Protein AF-F6QG58-F1 (afdb_monomer)

InterPro domains:
  IPR002877 Ribosomal RNA methyltransferase, FtsJ domain [PF01728] (73-201)
  IPR029063 S-adenosyl-L-methionine-dependent methyltransferase superfamily [G3DSA:3.40.50.150] (70-202)
  IPR029063 S-adenosyl-L-methionine-dependent methyltransferase superfamily [SSF53335] (72-197)
  IPR050082 Ribosomal RNA large subunit methyltransferase RlmE [PTHR10920] (56-201)

Radius of gyration: 22.67 Å; Cα contacts (8 Å, |Δi|>4): 245; chains: 1; bounding box: 68×46×58 Å

pLDDT: mean 77.96, std 22.83, range [29.89, 98.31]

Organism: Ciona intestinalis (NCBI:txid7719)

Structure (mmCIF, N/CA/C/O backbone):
data_AF-F6QG58-F1
#
_entry.id   AF-F6QG58-F1
#
loop_
_atom_site.group_PDB
_atom_site.id
_atom_site.type_symbol
_atom_site.label_atom_id
_atom_site.label_alt_id
_atom_site.label_comp_id
_atom_site.label_asym_id
_atom_site.label_entity_id
_atom_site.label_seq_id
_atom_site.pdbx_PDB_ins_code
_atom_site.Cartn_x
_atom_site.Cartn_y
_atom_site.Cartn_z
_atom_site.occupancy
_atom_site.B_iso_or_equiv
_atom_site.auth_seq_id
_atom_site.auth_comp_id
_atom_site.auth_asym_id
_atom_site.auth_atom_id
_atom_site.pdbx_PDB_model_num
ATOM 1 N N . MET A 1 1 ? -23.607 -33.779 -6.235 1.00 37.47 1 MET A N 1
ATOM 2 C CA . MET A 1 1 ? -22.679 -33.132 -7.189 1.00 37.47 1 MET A CA 1
ATOM 3 C C . MET A 1 1 ? -23.468 -32.124 -8.011 1.00 37.47 1 MET A C 1
ATOM 5 O O . MET A 1 1 ? -24.012 -32.470 -9.050 1.00 37.47 1 MET A O 1
ATOM 9 N N . THR A 1 2 ? -23.645 -30.914 -7.487 1.00 31.38 2 THR A N 1
ATOM 10 C CA . THR A 1 2 ? -24.472 -29.872 -8.110 1.00 31.38 2 THR A CA 1
ATOM 11 C C . THR A 1 2 ? -23.613 -28.990 -9.006 1.00 31.38 2 THR A C 1
ATOM 13 O O . THR A 1 2 ? -22.737 -28.262 -8.550 1.00 31.38 2 THR A O 1
ATOM 16 N N . THR A 1 3 ? -23.866 -29.120 -10.302 1.00 38.75 3 THR A N 1
ATOM 17 C CA . THR A 1 3 ? -23.331 -28.336 -11.416 1.00 38.75 3 THR A CA 1
ATOM 18 C C . THR A 1 3 ? -23.667 -26.848 -11.295 1.00 38.75 3 THR A C 1
ATOM 20 O O . THR A 1 3 ? -24.816 -26.497 -11.028 1.00 38.75 3 THR A O 1
ATOM 23 N N . LEU A 1 4 ? -22.676 -25.990 -11.555 1.00 34.62 4 LEU A N 1
ATOM 24 C CA . LEU A 1 4 ? -22.812 -24.532 -11.627 1.00 34.62 4 LEU A CA 1
ATOM 25 C C . LEU A 1 4 ? -23.811 -24.083 -12.724 1.00 34.62 4 LEU A C 1
ATOM 27 O O . LEU A 1 4 ? -23.931 -24.752 -13.757 1.00 34.62 4 LEU A O 1
ATOM 31 N N . PRO A 1 5 ? -24.513 -22.944 -12.546 1.00 34.72 5 PRO A N 1
ATOM 32 C CA . PRO A 1 5 ? -25.513 -22.459 -13.497 1.00 34.72 5 PRO A CA 1
ATOM 33 C C . PRO A 1 5 ? -24.910 -22.067 -14.858 1.00 34.72 5 PRO A C 1
ATOM 35 O O . PRO A 1 5 ? -23.939 -21.313 -14.942 1.00 34.72 5 PRO A O 1
ATOM 38 N N . LYS A 1 6 ? -25.553 -22.514 -15.948 1.00 37.91 6 LYS A N 1
ATOM 39 C CA . LYS A 1 6 ? -25.154 -22.307 -17.361 1.00 37.91 6 LYS A CA 1
ATOM 40 C C . LYS A 1 6 ? -25.049 -20.834 -17.810 1.00 37.91 6 LYS A C 1
ATOM 42 O O . LYS A 1 6 ? -24.560 -20.569 -18.906 1.00 37.91 6 LYS A O 1
ATOM 47 N N . SER A 1 7 ? -25.491 -19.877 -16.997 1.00 36.88 7 SER A N 1
ATOM 48 C CA . SER A 1 7 ? -25.423 -18.436 -17.275 1.00 36.88 7 SER A CA 1
ATOM 49 C C . SER A 1 7 ? -24.018 -17.848 -17.078 1.00 36.88 7 SER A C 1
ATOM 51 O O . SER A 1 7 ? -23.623 -16.973 -17.846 1.00 36.88 7 SER A O 1
ATOM 53 N N . ILE A 1 8 ? -23.224 -18.371 -16.136 1.00 42.75 8 ILE A N 1
ATOM 54 C CA . ILE A 1 8 ? -21.877 -17.851 -15.825 1.00 42.75 8 ILE A CA 1
ATOM 55 C C . ILE A 1 8 ? -20.839 -18.303 -16.869 1.00 42.75 8 ILE A C 1
ATOM 57 O O . ILE A 1 8 ? -19.995 -17.514 -17.293 1.00 42.75 8 ILE A O 1
ATOM 61 N N . CYS A 1 9 ? -20.968 -19.521 -17.413 1.00 32.12 9 CYS A N 1
ATOM 62 C CA . CYS A 1 9 ? -20.102 -19.999 -18.502 1.00 32.12 9 CYS A CA 1
ATOM 63 C C . CYS A 1 9 ? -20.282 -19.226 -19.822 1.00 32.12 9 CYS A C 1
ATOM 65 O O . CYS A 1 9 ? -19.416 -19.291 -20.695 1.00 32.12 9 CYS A O 1
ATOM 67 N N . ARG A 1 10 ? -21.386 -18.484 -19.993 1.00 30.03 10 ARG A N 1
ATOM 68 C CA . ARG A 1 10 ? -21.642 -17.719 -21.222 1.00 30.03 10 ARG A CA 1
ATOM 69 C C . ARG A 1 10 ? -20.965 -16.345 -21.215 1.00 30.03 10 ARG A C 1
ATOM 71 O O . ARG A 1 10 ? -20.614 -15.868 -22.286 1.00 30.03 10 ARG A O 1
ATOM 78 N N . LEU A 1 11 ? -20.708 -15.747 -20.047 1.00 38.03 11 LEU A N 1
ATOM 79 C CA . LEU A 1 11 ? -20.025 -14.449 -19.952 1.00 38.03 11 LEU A CA 1
ATOM 80 C C . LEU A 1 11 ? -18.504 -14.581 -20.146 1.00 38.03 11 LEU A C 1
ATOM 82 O O . LEU A 1 11 ? -17.919 -13.824 -20.920 1.00 38.03 11 LEU A O 1
ATOM 86 N N . TYR A 1 12 ? -17.888 -15.612 -19.551 1.00 31.03 12 TYR A N 1
ATOM 87 C CA . TYR A 1 12 ? -16.454 -15.899 -19.722 1.00 31.03 12 TYR A CA 1
ATOM 88 C C . TYR A 1 12 ? -16.079 -16.194 -21.183 1.00 31.03 12 TYR A C 1
ATOM 90 O O . TYR A 1 12 ? -15.033 -15.746 -21.651 1.00 31.03 12 TYR A O 1
ATOM 98 N N . ASN A 1 13 ? -16.958 -16.866 -21.938 1.00 29.89 13 ASN A N 1
ATOM 99 C CA . ASN A 1 13 ? -16.741 -17.135 -23.363 1.00 29.89 13 ASN A CA 1
ATOM 100 C C . ASN A 1 13 ? -16.978 -15.915 -24.271 1.00 29.89 13 ASN A C 1
ATOM 102 O O . ASN A 1 13 ? -16.344 -15.816 -25.315 1.00 29.89 13 ASN A O 1
ATOM 106 N N . VAL A 1 14 ? -17.839 -14.959 -23.902 1.00 33.81 14 VAL A N 1
ATOM 107 C CA . VAL A 1 14 ? -18.085 -13.762 -24.735 1.00 33.81 14 VAL A CA 1
ATOM 108 C C . VAL A 1 14 ? -16.936 -12.752 -24.628 1.00 33.81 14 VAL A C 1
ATOM 110 O O . VAL A 1 14 ? -16.586 -12.122 -25.629 1.00 33.81 14 VAL A O 1
ATOM 113 N N . VAL A 1 15 ? -16.298 -12.639 -23.458 1.00 32.59 15 VAL A N 1
ATOM 114 C CA . VAL A 1 15 ? -15.106 -11.791 -23.278 1.00 32.59 15 VAL A CA 1
ATOM 115 C C . VAL A 1 15 ? -13.884 -12.413 -23.960 1.00 32.59 15 VAL A C 1
ATOM 117 O O . VAL A 1 15 ? -13.153 -11.710 -24.651 1.00 32.59 15 VAL A O 1
ATOM 120 N N . THR A 1 16 ? -13.707 -13.737 -23.886 1.00 32.81 16 THR A N 1
ATOM 121 C CA . THR A 1 16 ? -12.572 -14.424 -24.535 1.00 32.81 16 THR A CA 1
ATOM 122 C C . THR A 1 16 ? -12.732 -14.602 -26.052 1.00 32.81 16 THR A C 1
ATOM 124 O O . THR A 1 16 ? -11.749 -14.455 -26.778 1.00 32.81 16 THR A O 1
ATOM 127 N N . GLN A 1 17 ? -13.942 -14.816 -26.590 1.00 29.92 17 GLN A N 1
ATOM 128 C CA . GLN A 1 17 ? -14.136 -14.939 -28.048 1.00 29.92 17 GLN A CA 1
ATOM 129 C C . GLN A 1 17 ? -14.059 -13.604 -28.803 1.00 29.92 17 GLN A C 1
ATOM 131 O O . GLN A 1 17 ? -13.669 -13.591 -29.972 1.00 29.92 17 GLN A O 1
ATOM 136 N N . ARG A 1 18 ? -14.327 -12.459 -28.156 1.00 31.52 18 ARG A N 1
ATOM 137 C CA . ARG A 1 18 ? -14.048 -11.139 -28.760 1.00 31.52 18 ARG A CA 1
ATOM 138 C C . ARG A 1 18 ? -12.551 -10.839 -28.889 1.00 31.52 18 ARG A C 1
ATOM 140 O O . ARG A 1 18 ? -12.185 -9.990 -29.697 1.00 31.52 18 ARG A O 1
ATOM 147 N N . ILE A 1 19 ? -11.698 -11.551 -28.150 1.00 39.22 19 ILE A N 1
ATOM 148 C CA . ILE A 1 19 ? -10.239 -11.374 -28.158 1.00 39.22 19 ILE A CA 1
ATOM 149 C C . ILE A 1 19 ? -9.571 -12.183 -29.290 1.00 39.22 19 ILE A C 1
ATOM 151 O O . ILE A 1 19 ? -8.501 -11.801 -29.755 1.00 39.22 19 ILE A O 1
ATOM 155 N N . GLN A 1 20 ? -10.211 -13.234 -29.823 1.00 32.25 20 GLN A N 1
ATOM 156 C CA . GLN A 1 20 ? -9.632 -14.042 -30.914 1.00 32.25 20 GLN A CA 1
ATOM 157 C C . GLN A 1 20 ? -9.926 -13.530 -32.337 1.00 32.25 20 GLN A C 1
ATOM 159 O O . GLN A 1 20 ? -9.244 -13.930 -33.276 1.00 32.25 20 GLN A O 1
ATOM 164 N N . HIS A 1 21 ? -10.865 -12.595 -32.523 1.00 31.06 21 HIS A N 1
ATOM 165 C CA . HIS A 1 21 ? -11.208 -12.031 -33.838 1.00 31.06 21 HIS A CA 1
ATOM 166 C C . HIS A 1 21 ? -10.848 -10.542 -33.961 1.00 31.06 21 HIS A C 1
ATOM 168 O O . HIS A 1 21 ? -11.695 -9.701 -34.247 1.00 31.06 21 HIS A O 1
ATOM 174 N N . ARG A 1 22 ? -9.570 -10.198 -33.775 1.00 31.77 22 ARG A N 1
ATOM 175 C CA . ARG A 1 22 ? -8.954 -9.011 -34.399 1.00 31.77 22 ARG A CA 1
ATOM 176 C C . ARG A 1 22 ? -7.435 -9.160 -34.394 1.00 31.77 22 ARG A C 1
ATOM 178 O O . ARG A 1 22 ? -6.713 -8.514 -33.644 1.00 31.77 22 ARG A O 1
ATOM 185 N N . SER A 1 23 ? -6.953 -10.017 -35.293 1.00 39.94 23 SER A N 1
ATOM 186 C CA . SER A 1 23 ? -5.624 -9.846 -35.875 1.00 39.94 23 SER A CA 1
ATOM 187 C C . SER A 1 23 ? -5.543 -8.441 -36.459 1.00 39.94 23 SER A C 1
ATOM 189 O O . SER A 1 23 ? -6.129 -8.165 -37.503 1.00 39.94 23 SER A O 1
ATOM 191 N N . VAL A 1 24 ? -4.829 -7.547 -35.783 1.00 35.78 24 VAL A N 1
ATOM 192 C CA . VAL A 1 24 ? -4.337 -6.318 -36.400 1.00 35.78 24 VAL A CA 1
ATOM 193 C C . VAL A 1 24 ? -2.823 -6.419 -36.390 1.00 35.78 24 VAL A C 1
ATOM 195 O O . VAL A 1 24 ? -2.168 -6.289 -35.359 1.00 35.78 24 VAL A O 1
ATOM 198 N N . HIS A 1 25 ? -2.287 -6.753 -37.562 1.00 44.22 25 HIS A N 1
ATOM 199 C CA . HIS A 1 25 ? -0.888 -6.549 -37.899 1.00 44.22 25 HIS A CA 1
ATOM 200 C C . HIS A 1 25 ? -0.494 -5.112 -37.571 1.00 44.22 25 HIS A C 1
ATOM 202 O O . HIS A 1 25 ? -1.089 -4.196 -38.123 1.00 44.22 25 HIS A O 1
ATOM 208 N N . LEU A 1 26 ? 0.529 -4.923 -36.739 1.00 34.12 26 LEU A N 1
ATOM 209 C CA . LEU A 1 26 ? 1.372 -3.727 -36.755 1.00 34.12 26 LEU A CA 1
ATOM 210 C C . LEU A 1 26 ? 2.667 -4.030 -35.994 1.00 34.12 26 LEU A C 1
ATOM 212 O O . LEU A 1 26 ? 2.822 -3.737 -34.811 1.00 34.12 26 LEU A O 1
ATOM 216 N N . GLY A 1 27 ? 3.609 -4.654 -36.703 1.00 33.22 27 GLY A N 1
ATOM 217 C CA . GLY A 1 27 ? 5.016 -4.592 -36.333 1.00 33.22 27 GLY A CA 1
ATOM 218 C C . GLY A 1 27 ? 5.521 -3.183 -36.622 1.00 33.22 27 GLY A C 1
ATOM 219 O O . GLY A 1 27 ? 5.868 -2.876 -37.758 1.00 33.22 27 GLY A O 1
ATOM 220 N N . GLN A 1 28 ? 5.528 -2.309 -35.619 1.00 36.59 28 GLN A N 1
ATOM 221 C CA . GLN A 1 28 ? 6.275 -1.058 -35.715 1.00 36.59 28 GLN A CA 1
ATOM 222 C C . GLN A 1 28 ? 7.747 -1.357 -35.426 1.00 36.59 28 GLN A C 1
ATOM 224 O O . GLN A 1 28 ? 8.115 -1.723 -34.310 1.00 36.59 28 GLN A O 1
ATOM 229 N N . ALA A 1 29 ? 8.590 -1.226 -36.450 1.00 36.09 29 ALA A N 1
ATOM 230 C CA . ALA A 1 29 ? 10.035 -1.221 -36.284 1.00 36.09 29 ALA A CA 1
ATOM 231 C C . ALA A 1 29 ? 10.438 0.046 -35.512 1.00 36.09 29 ALA A C 1
ATOM 233 O O . ALA A 1 29 ? 10.154 1.162 -35.941 1.00 36.09 29 ALA A O 1
ATOM 234 N N . VAL A 1 30 ? 11.078 -0.125 -34.355 1.00 46.06 30 VAL A N 1
ATOM 235 C CA . VAL A 1 30 ? 11.628 0.985 -33.568 1.00 46.06 30 VAL A CA 1
ATOM 236 C C . VAL A 1 30 ? 12.983 1.369 -34.162 1.00 46.06 30 VAL A C 1
ATOM 238 O O . VAL A 1 30 ? 13.904 0.552 -34.182 1.00 46.06 30 VAL A O 1
ATOM 241 N N . GLU A 1 31 ? 13.123 2.604 -34.645 1.00 42.31 31 GLU A N 1
ATOM 242 C CA . GLU A 1 31 ? 14.398 3.119 -35.152 1.00 42.31 31 GLU A CA 1
ATOM 243 C C . GLU A 1 31 ? 15.377 3.381 -33.993 1.00 42.31 31 GLU A C 1
ATOM 245 O O . GLU A 1 31 ? 15.090 4.112 -33.040 1.00 42.31 31 GLU A O 1
ATOM 250 N N . ILE A 1 32 ? 16.551 2.747 -34.047 1.00 49.78 32 ILE A N 1
ATOM 251 C CA . ILE A 1 32 ? 17.527 2.740 -32.953 1.00 49.78 32 ILE A CA 1
ATOM 252 C C . ILE A 1 32 ? 18.438 3.969 -33.056 1.00 49.78 32 ILE A C 1
ATOM 254 O O . ILE A 1 32 ? 19.308 4.040 -33.926 1.00 49.78 32 ILE A O 1
ATOM 258 N N . LYS A 1 33 ? 18.325 4.910 -32.108 1.00 49.00 33 LYS A N 1
ATOM 259 C CA . LYS A 1 33 ? 19.311 5.994 -31.960 1.00 49.00 33 LYS A CA 1
ATOM 260 C C . LYS A 1 33 ? 20.652 5.430 -31.481 1.00 49.00 33 LYS A C 1
ATOM 262 O O . LYS A 1 33 ? 20.764 4.911 -30.371 1.00 49.00 33 LYS A O 1
ATOM 267 N N . LYS A 1 34 ? 21.690 5.569 -32.306 1.00 54.97 34 LYS A N 1
ATOM 268 C CA . LYS A 1 34 ? 23.079 5.248 -31.949 1.00 54.97 34 LYS A CA 1
ATOM 269 C C . LYS A 1 34 ? 23.760 6.465 -31.325 1.00 54.97 34 LYS A C 1
ATOM 271 O O . LYS A 1 34 ? 23.579 7.587 -31.795 1.00 54.97 34 LYS A O 1
ATOM 276 N N . ARG A 1 35 ? 24.580 6.258 -30.290 1.00 48.69 35 ARG A N 1
ATOM 277 C CA . ARG A 1 35 ? 25.415 7.324 -29.713 1.00 48.69 35 ARG A CA 1
ATOM 278 C C . ARG A 1 35 ? 26.815 7.230 -30.321 1.00 48.69 35 ARG A C 1
ATOM 280 O O . ARG A 1 35 ? 27.458 6.187 -30.217 1.00 48.69 35 ARG A O 1
ATOM 287 N N . LYS A 1 36 ? 27.287 8.309 -30.952 1.00 52.19 36 LYS A N 1
ATOM 288 C CA . LYS A 1 36 ? 28.686 8.426 -31.385 1.00 52.19 36 LYS A CA 1
ATOM 289 C C . LYS A 1 36 ? 29.530 8.832 -30.188 1.00 52.19 36 LYS A C 1
ATOM 291 O O . LYS A 1 36 ? 29.338 9.911 -29.632 1.00 52.19 36 LYS A O 1
ATOM 296 N N . ILE A 1 37 ? 30.444 7.962 -29.787 1.00 55.47 37 ILE A N 1
ATOM 297 C CA . ILE A 1 37 ? 31.406 8.235 -28.722 1.00 55.47 37 ILE A CA 1
ATOM 298 C C . ILE A 1 37 ? 32.769 8.413 -29.386 1.00 55.47 37 ILE A C 1
ATOM 300 O O . ILE A 1 37 ? 33.168 7.624 -30.243 1.00 55.47 37 ILE A O 1
ATOM 304 N N . ARG A 1 38 ? 33.462 9.499 -29.038 1.00 51.44 38 ARG A N 1
ATOM 305 C CA . ARG A 1 38 ? 34.795 9.795 -29.566 1.00 51.44 38 ARG A CA 1
ATOM 306 C C . ARG A 1 38 ? 35.804 8.878 -28.878 1.00 51.44 38 ARG A C 1
ATOM 308 O O . ARG A 1 38 ? 35.882 8.877 -27.653 1.00 51.44 38 ARG A O 1
ATOM 315 N N . VAL A 1 39 ? 36.555 8.108 -29.658 1.00 48.19 39 VAL A N 1
ATOM 316 C CA . VAL A 1 39 ? 37.605 7.214 -29.158 1.00 48.19 39 VAL A CA 1
ATOM 317 C C . VAL A 1 39 ? 38.923 7.650 -29.794 1.00 48.19 39 VAL A C 1
ATOM 319 O O . VAL A 1 39 ? 39.139 7.494 -30.995 1.00 48.19 39 VAL A O 1
ATOM 322 N N . GLY A 1 40 ? 39.798 8.249 -28.985 1.00 58.09 40 GLY A N 1
ATOM 323 C CA . GLY A 1 40 ? 41.055 8.840 -29.449 1.00 58.09 40 GLY A CA 1
ATOM 324 C C . GLY A 1 40 ? 40.883 10.152 -30.230 1.00 58.09 40 GLY A C 1
ATOM 325 O O . GLY A 1 40 ? 39.796 10.727 -30.322 1.00 58.09 40 GLY A O 1
ATOM 326 N N . SER A 1 41 ? 41.984 10.657 -30.795 1.00 56.38 41 SER A N 1
ATOM 327 C CA . SER A 1 41 ? 42.042 12.024 -31.337 1.00 56.38 41 SER A CA 1
ATOM 328 C C . SER A 1 41 ? 41.203 12.245 -32.605 1.00 56.38 41 SER A C 1
ATOM 330 O O . SER A 1 41 ? 40.781 13.379 -32.854 1.00 56.38 41 SER A O 1
ATOM 332 N N . LYS A 1 42 ? 40.912 11.199 -33.397 1.00 51.75 42 LYS A N 1
ATOM 333 C CA . LYS A 1 42 ? 40.237 11.347 -34.706 1.00 51.75 42 LYS A CA 1
ATOM 334 C C . LYS A 1 42 ? 39.167 10.298 -35.062 1.00 51.75 42 LYS A C 1
ATOM 336 O O . LYS A 1 42 ? 38.537 10.459 -36.100 1.00 51.75 42 LYS A O 1
ATOM 341 N N . ASN A 1 43 ? 38.888 9.300 -34.216 1.00 45.00 43 ASN A N 1
ATOM 342 C CA . ASN A 1 43 ? 37.930 8.236 -34.547 1.00 45.00 43 ASN A CA 1
ATOM 343 C C . ASN A 1 43 ? 36.652 8.318 -33.694 1.00 45.00 43 ASN A C 1
ATOM 345 O O . ASN A 1 43 ? 36.691 8.595 -32.494 1.00 45.00 43 ASN A O 1
ATOM 349 N N . PHE A 1 44 ? 35.501 8.069 -34.322 1.00 57.59 44 PHE A N 1
ATOM 350 C CA . PHE A 1 44 ? 34.206 7.945 -33.651 1.00 57.59 44 PHE A CA 1
ATOM 351 C C . PHE A 1 44 ? 33.747 6.494 -33.722 1.00 57.59 44 PHE A C 1
ATOM 353 O O . PHE A 1 44 ? 33.709 5.913 -34.804 1.00 57.59 44 PHE A O 1
ATOM 360 N N . MET A 1 45 ? 33.378 5.925 -32.578 1.00 50.31 45 MET A N 1
ATOM 361 C CA . MET A 1 45 ? 32.765 4.604 -32.502 1.00 50.31 45 MET A CA 1
ATOM 362 C C . MET A 1 45 ? 31.266 4.769 -32.245 1.00 50.31 45 MET A C 1
ATOM 364 O O . MET A 1 45 ? 30.849 5.498 -31.340 1.00 50.31 45 MET A O 1
ATOM 368 N N . GLU A 1 46 ? 30.446 4.106 -33.056 1.00 57.75 46 GLU A N 1
ATOM 369 C CA . GLU A 1 46 ? 29.014 3.978 -32.797 1.00 57.75 46 GLU A CA 1
ATOM 370 C C . GLU A 1 46 ? 28.797 2.808 -31.845 1.00 57.75 46 GLU A C 1
ATOM 372 O O . GLU A 1 46 ? 29.003 1.655 -32.220 1.00 57.75 46 GLU A O 1
ATOM 377 N N . ILE A 1 47 ? 28.391 3.101 -30.610 1.00 54.50 47 ILE A N 1
ATOM 378 C CA . ILE A 1 47 ? 28.133 2.062 -29.611 1.00 54.50 47 ILE A CA 1
ATOM 379 C C . ILE A 1 47 ? 26.614 1.929 -29.433 1.00 54.50 47 ILE A C 1
ATOM 381 O O . ILE A 1 47 ? 25.946 2.935 -29.161 1.00 54.50 47 ILE A O 1
ATOM 385 N N . PRO A 1 48 ? 26.034 0.723 -29.586 1.00 50.91 48 PRO A N 1
ATOM 386 C CA . PRO A 1 48 ? 24.633 0.498 -29.256 1.00 50.91 48 PRO A CA 1
ATOM 387 C C . PRO A 1 48 ? 24.425 0.692 -27.750 1.00 50.91 48 PRO A C 1
ATOM 389 O O . PRO A 1 48 ? 25.211 0.208 -26.933 1.00 50.91 48 PRO A O 1
ATOM 392 N N . ILE A 1 49 ? 23.359 1.399 -27.367 1.00 57.12 49 ILE A N 1
ATOM 393 C CA . ILE A 1 49 ? 23.012 1.624 -25.959 1.00 57.12 49 ILE A CA 1
ATOM 394 C C . ILE A 1 49 ? 22.476 0.302 -25.382 1.00 57.12 49 ILE A C 1
ATOM 396 O O . ILE A 1 49 ? 21.277 0.024 -25.406 1.00 57.12 49 ILE A O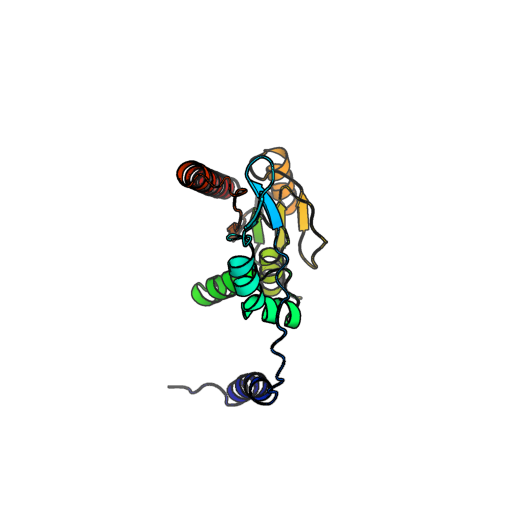 1
ATOM 400 N N . LYS A 1 50 ? 23.393 -0.544 -24.900 1.00 50.38 50 LYS A N 1
ATOM 401 C CA . LYS A 1 50 ? 23.148 -1.946 -24.513 1.00 50.38 50 LYS A CA 1
ATOM 402 C C . LYS A 1 50 ? 22.196 -2.139 -23.319 1.00 50.38 50 LYS A C 1
ATOM 404 O O . LYS A 1 50 ? 21.755 -3.252 -23.092 1.00 50.38 50 LYS A O 1
ATOM 409 N N . GLY A 1 51 ? 21.850 -1.080 -22.582 1.00 51.16 51 GLY A N 1
ATOM 410 C CA . GLY A 1 51 ? 20.931 -1.145 -21.435 1.00 51.16 51 GLY A CA 1
ATOM 411 C C . GLY A 1 51 ? 19.483 -0.729 -21.721 1.00 51.16 51 GLY A C 1
ATOM 412 O O . GLY A 1 51 ? 18.621 -0.927 -20.874 1.00 51.16 51 GLY A O 1
ATOM 413 N N . THR A 1 52 ? 19.191 -0.147 -22.889 1.00 59.50 52 THR A N 1
ATOM 414 C CA . THR A 1 52 ? 17.902 0.536 -23.115 1.00 59.50 52 THR A CA 1
ATOM 415 C C . THR A 1 52 ? 16.985 -0.227 -24.072 1.00 59.50 52 THR A C 1
ATOM 417 O O . THR A 1 52 ? 15.783 -0.254 -23.854 1.00 59.50 52 THR A O 1
ATOM 420 N N . ILE A 1 53 ? 17.516 -0.908 -25.092 1.00 59.69 53 ILE A N 1
ATOM 421 C CA . ILE A 1 53 ? 16.693 -1.511 -26.161 1.00 59.69 53 ILE A CA 1
ATOM 422 C C . ILE A 1 53 ? 15.975 -2.781 -25.691 1.00 59.69 53 ILE A C 1
ATOM 424 O O . ILE A 1 53 ? 14.785 -2.948 -25.942 1.00 59.69 53 ILE A O 1
ATOM 428 N N . GLU A 1 54 ? 16.668 -3.669 -24.981 1.00 64.06 54 GLU A N 1
ATOM 429 C CA . GLU A 1 54 ? 16.088 -4.932 -24.506 1.00 64.06 54 GLU A CA 1
ATOM 430 C C . GLU A 1 54 ? 15.083 -4.707 -23.366 1.00 64.06 54 GLU A C 1
ATOM 432 O O . GLU A 1 54 ? 14.008 -5.297 -23.344 1.00 64.06 54 GLU A O 1
ATOM 437 N N . TYR A 1 55 ? 15.377 -3.773 -22.457 1.00 62.44 55 TYR A N 1
ATOM 438 C CA . TYR A 1 55 ? 14.437 -3.364 -21.415 1.00 62.44 55 TYR A CA 1
ATOM 439 C C . TYR A 1 55 ? 13.181 -2.712 -22.012 1.00 62.44 55 TYR A C 1
ATOM 441 O O . TYR A 1 55 ? 12.068 -3.117 -21.684 1.00 62.44 55 TYR A O 1
ATOM 449 N N . VAL A 1 56 ? 13.344 -1.746 -22.926 1.00 64.44 56 VAL A N 1
ATOM 450 C CA . VAL A 1 56 ? 12.212 -1.055 -23.566 1.00 64.44 56 VAL A CA 1
ATOM 451 C C . VAL A 1 56 ? 11.392 -2.015 -24.427 1.00 64.44 56 VAL A C 1
ATOM 453 O O . VAL A 1 56 ? 10.170 -2.010 -24.327 1.00 64.44 56 VAL A O 1
ATOM 456 N N . SER A 1 57 ? 12.028 -2.882 -25.219 1.00 68.88 57 SER A N 1
ATOM 457 C CA . SER A 1 57 ? 11.308 -3.885 -26.019 1.00 68.88 57 SER A CA 1
ATOM 458 C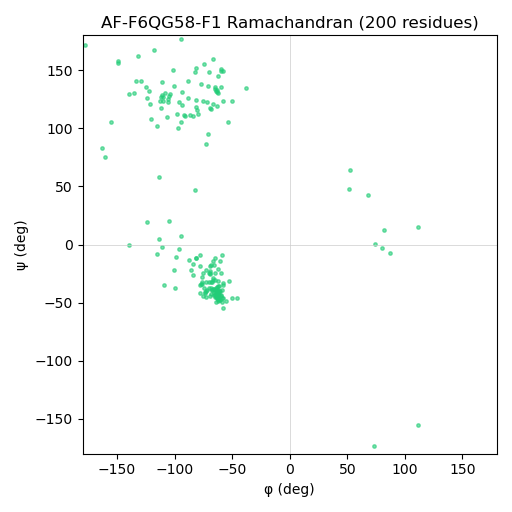 C . SER A 1 57 ? 10.527 -4.866 -25.145 1.00 68.88 57 SER A C 1
ATOM 460 O O . SER A 1 57 ? 9.360 -5.114 -25.440 1.00 68.88 57 SER A O 1
ATOM 462 N N . ARG A 1 58 ? 11.096 -5.334 -24.023 1.00 68.25 58 ARG A N 1
ATOM 463 C CA . ARG A 1 58 ? 10.370 -6.160 -23.044 1.00 68.25 58 ARG A CA 1
ATOM 464 C C . ARG A 1 58 ? 9.145 -5.445 -22.481 1.00 68.25 58 ARG A C 1
ATOM 4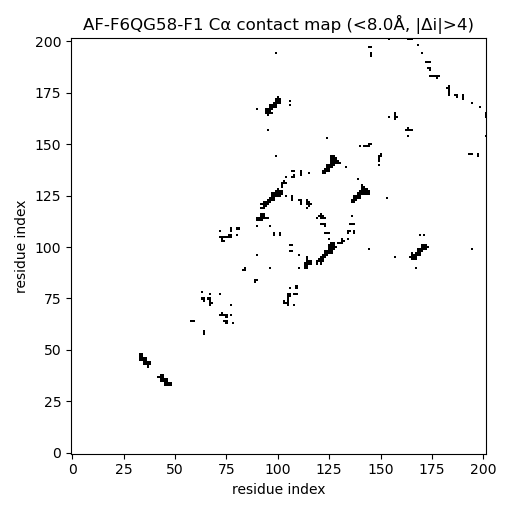66 O O . ARG A 1 58 ? 8.078 -6.048 -22.445 1.00 68.25 58 ARG A O 1
ATOM 473 N N . GLN A 1 59 ? 9.277 -4.177 -22.087 1.00 65.88 59 GLN A N 1
ATOM 474 C CA . GLN A 1 59 ? 8.149 -3.387 -21.575 1.00 65.88 59 GLN A CA 1
ATOM 475 C C . GLN A 1 59 ? 7.065 -3.169 -22.643 1.00 65.88 59 GLN A C 1
ATOM 477 O O . GLN A 1 59 ? 5.882 -3.290 -22.345 1.00 65.88 59 GLN A O 1
ATOM 482 N N . LEU A 1 60 ? 7.447 -2.903 -23.896 1.00 65.19 60 LEU A N 1
ATOM 483 C CA . LEU A 1 60 ? 6.504 -2.735 -25.011 1.00 65.19 60 LEU A CA 1
ATOM 484 C C . LEU A 1 60 ? 5.798 -4.045 -25.395 1.00 65.19 60 LEU A C 1
ATOM 486 O O . LEU A 1 60 ? 4.647 -4.028 -25.837 1.00 65.19 60 LEU A O 1
ATOM 490 N N . SER A 1 61 ? 6.482 -5.179 -25.235 1.00 73.81 61 SER A N 1
ATOM 491 C CA . SER A 1 61 ? 5.928 -6.510 -25.502 1.00 73.81 61 SER A CA 1
ATOM 492 C C . SER A 1 61 ? 5.074 -7.067 -24.363 1.00 73.81 61 SER A C 1
ATOM 494 O O . SER A 1 61 ? 4.403 -8.077 -24.559 1.00 73.81 61 SER A O 1
ATOM 496 N N . ASP A 1 62 ? 5.099 -6.439 -23.187 1.00 78.69 62 ASP A N 1
ATOM 497 C CA . ASP A 1 62 ? 4.436 -6.967 -22.004 1.00 78.69 62 ASP A CA 1
ATOM 498 C C . ASP A 1 62 ? 2.902 -6.898 -22.149 1.00 78.69 62 ASP A C 1
ATOM 500 O O . ASP A 1 62 ? 2.342 -5.797 -22.244 1.00 78.69 62 ASP A O 1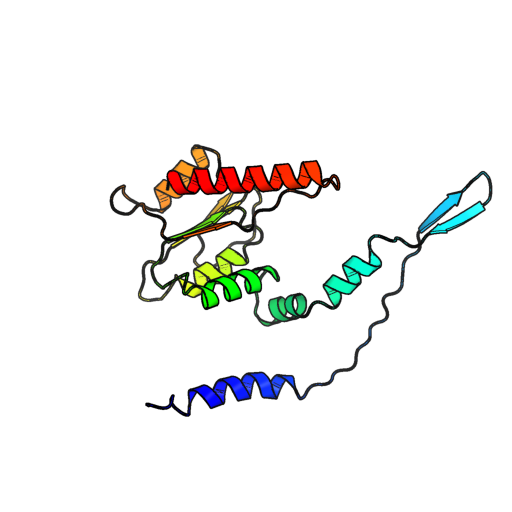
ATOM 504 N N . PRO A 1 63 ? 2.193 -8.045 -22.141 1.00 83.19 63 PRO A N 1
ATOM 505 C CA . PRO A 1 63 ? 0.738 -8.058 -22.227 1.00 83.19 63 PRO A CA 1
ATOM 506 C C . PRO A 1 63 ? 0.086 -7.263 -21.091 1.00 83.19 63 PRO A C 1
ATOM 508 O O . PRO A 1 63 ? -0.891 -6.562 -21.344 1.00 83.19 63 PRO A O 1
ATOM 511 N N . PHE A 1 64 ? 0.651 -7.264 -19.880 1.00 84.31 64 PHE A N 1
ATOM 512 C CA . PHE A 1 64 ? 0.081 -6.546 -18.737 1.00 84.31 64 PHE A CA 1
ATOM 513 C C . PHE A 1 64 ? 0.173 -5.023 -18.886 1.00 84.31 64 PHE A C 1
ATOM 515 O O . PHE A 1 64 ? -0.659 -4.297 -18.341 1.00 84.31 64 PHE A O 1
ATOM 522 N N . VAL A 1 65 ? 1.137 -4.516 -19.665 1.00 81.44 65 VAL A N 1
ATOM 523 C CA . VAL A 1 65 ? 1.201 -3.087 -20.014 1.00 81.44 65 VAL A CA 1
ATOM 524 C C . VAL A 1 65 ? 0.043 -2.710 -20.934 1.00 81.44 65 VAL A C 1
ATOM 526 O O . VAL A 1 65 ? -0.524 -1.633 -20.777 1.00 81.44 65 VAL A O 1
ATOM 529 N N . LYS A 1 66 ? -0.355 -3.589 -21.857 1.00 83.12 66 LYS A N 1
ATOM 530 C CA . LYS A 1 66 ? -1.534 -3.357 -22.706 1.00 83.12 66 LYS A CA 1
ATOM 531 C C . LYS A 1 66 ? -2.827 -3.503 -21.909 1.00 83.12 66 LYS A C 1
ATOM 533 O O . LYS A 1 66 ? -3.691 -2.637 -22.011 1.00 83.12 66 LYS A O 1
ATOM 538 N N . MET A 1 67 ? -2.937 -4.553 -21.094 1.00 83.00 67 MET A N 1
ATOM 539 C CA . MET A 1 67 ? -4.143 -4.822 -20.307 1.00 83.00 67 MET A CA 1
ATOM 540 C C . MET A 1 67 ? -4.438 -3.691 -19.322 1.00 83.00 67 MET A C 1
ATOM 542 O O . MET A 1 67 ? -5.561 -3.196 -19.324 1.00 83.00 67 MET A O 1
ATOM 546 N N . ARG A 1 68 ? -3.429 -3.154 -18.612 1.00 88.75 68 ARG A N 1
ATOM 547 C CA . ARG A 1 68 ? -3.671 -2.044 -17.669 1.00 88.75 68 ARG A CA 1
ATOM 548 C C . ARG A 1 68 ? -4.301 -0.821 -18.340 1.00 88.75 68 ARG A C 1
ATOM 550 O O . ARG A 1 68 ? -5.070 -0.108 -17.717 1.00 88.75 68 ARG A O 1
ATOM 557 N N . HIS A 1 69 ? -3.962 -0.558 -19.605 1.00 84.50 69 HIS A N 1
ATOM 558 C CA . HIS A 1 69 ? -4.505 0.580 -20.340 1.00 84.50 69 HIS A CA 1
ATOM 559 C C . HIS A 1 69 ? -5.953 0.335 -20.756 1.00 84.50 69 HIS A C 1
ATOM 561 O O . HIS A 1 69 ? -6.747 1.269 -20.733 1.00 84.50 69 HIS A O 1
ATOM 567 N N . LEU A 1 70 ? -6.285 -0.904 -21.128 1.00 86.00 70 LEU A N 1
ATOM 568 C CA . LEU A 1 70 ? -7.644 -1.300 -21.492 1.00 86.00 70 LEU A CA 1
ATOM 569 C C . LEU A 1 70 ? -8.576 -1.322 -20.276 1.00 86.00 70 LEU A C 1
ATOM 571 O O . LEU A 1 70 ? -9.733 -0.936 -20.397 1.00 86.00 70 LEU A O 1
ATOM 575 N N . GLU A 1 71 ? -8.063 -1.748 -19.125 1.00 88.69 71 GLU A N 1
ATOM 576 C CA . GLU A 1 71 ? -8.832 -1.923 -17.887 1.00 88.69 71 GLU A CA 1
ATOM 577 C C . GLU A 1 71 ? -8.741 -0.720 -16.935 1.00 88.69 71 GLU A C 1
ATOM 579 O O . GLU A 1 71 ? -9.414 -0.689 -15.914 1.00 88.69 71 GLU A O 1
ATOM 584 N N . GLY A 1 72 ? -7.944 0.302 -17.264 1.00 90.81 72 GLY A N 1
ATOM 585 C CA . GLY A 1 72 ? -7.870 1.547 -16.490 1.00 90.81 72 GLY A CA 1
ATOM 586 C C . GLY A 1 72 ? -6.973 1.504 -15.244 1.00 90.81 72 GLY A C 1
ATOM 587 O O . GLY A 1 72 ? -6.979 2.446 -14.446 1.00 90.81 72 GLY A O 1
ATOM 588 N N . TYR A 1 73 ? -6.145 0.471 -15.081 1.00 93.56 73 TYR A N 1
ATOM 589 C CA . TYR A 1 73 ? -5.177 0.391 -13.987 1.00 93.56 73 TYR A CA 1
ATOM 590 C C . TYR A 1 73 ? -3.946 1.273 -14.228 1.00 93.56 73 TYR A C 1
ATOM 592 O O . TYR A 1 73 ? -3.350 1.326 -15.314 1.00 93.56 73 TYR A O 1
ATOM 600 N N . ARG A 1 74 ? -3.493 1.959 -13.172 1.00 93.19 74 ARG A N 1
ATOM 601 C CA . ARG A 1 74 ? -2.365 2.900 -13.273 1.00 93.19 74 ARG A CA 1
ATOM 602 C C . ARG A 1 74 ? -1.041 2.233 -13.623 1.00 93.19 74 ARG A C 1
ATOM 604 O O . ARG A 1 74 ? -0.219 2.856 -14.287 1.00 93.19 74 ARG A O 1
ATOM 611 N N . CYS A 1 75 ? -0.832 0.985 -13.226 1.00 91.94 75 CYS A N 1
ATOM 612 C CA . CYS A 1 75 ? 0.379 0.204 -13.453 1.00 91.94 75 CYS A CA 1
ATOM 613 C C . CYS A 1 75 ? 0.052 -1.281 -13.582 1.00 91.94 75 CYS A C 1
ATOM 615 O O . CYS A 1 75 ? -0.947 -1.774 -13.069 1.00 91.94 75 CYS A O 1
ATOM 617 N N . ARG A 1 76 ? 0.965 -2.015 -14.227 1.00 91.81 76 ARG A N 1
ATOM 618 C CA . ARG A 1 76 ? 0.854 -3.469 -14.399 1.00 91.81 76 ARG A CA 1
ATOM 619 C C . ARG A 1 76 ? 0.954 -4.251 -13.081 1.00 91.81 76 ARG A C 1
ATOM 621 O O . ARG A 1 76 ? 0.668 -5.439 -13.063 1.00 91.81 76 ARG A O 1
ATOM 628 N N . SER A 1 77 ? 1.404 -3.619 -11.991 1.00 92.88 77 SER A N 1
ATOM 629 C CA . SER A 1 77 ? 1.484 -4.263 -10.676 1.00 92.88 77 SER A CA 1
ATOM 630 C C . SER A 1 77 ? 0.109 -4.570 -10.081 1.00 92.88 77 SER A C 1
ATOM 632 O O . SER A 1 77 ? 0.051 -5.445 -9.224 1.00 92.88 77 SER A O 1
ATOM 634 N N . ALA A 1 78 ? -0.977 -3.946 -10.568 1.00 94.25 78 ALA A N 1
ATOM 635 C CA . ALA A 1 78 ? -2.355 -4.282 -10.191 1.00 94.25 78 ALA A CA 1
ATOM 636 C C . ALA A 1 78 ? -2.631 -5.790 -10.303 1.00 94.25 78 ALA A C 1
ATOM 638 O O . ALA A 1 78 ? -3.107 -6.403 -9.352 1.00 94.25 78 ALA A O 1
ATOM 639 N N . TYR A 1 79 ? -2.215 -6.405 -11.415 1.00 93.62 79 TYR A N 1
ATOM 640 C CA . TYR A 1 79 ? -2.415 -7.834 -11.669 1.00 93.62 79 TYR A CA 1
ATOM 641 C C . TYR A 1 79 ? -1.717 -8.734 -10.649 1.00 93.62 79 TYR A C 1
ATOM 643 O O . TYR A 1 79 ? -2.249 -9.776 -10.295 1.00 93.62 79 TYR A O 1
ATOM 651 N N . LYS A 1 80 ? -0.570 -8.308 -10.097 1.00 93.62 80 LYS A N 1
ATOM 652 C CA . LYS A 1 80 ? 0.084 -9.066 -9.021 1.00 93.62 80 LYS A CA 1
ATOM 653 C C . LYS A 1 80 ? -0.810 -9.144 -7.786 1.00 93.62 80 LYS A C 1
ATOM 655 O O . LYS A 1 80 ? -0.908 -10.201 -7.175 1.00 93.62 80 LYS A O 1
ATOM 660 N N . LEU A 1 81 ? -1.419 -8.018 -7.400 1.00 95.94 81 LEU A N 1
ATOM 661 C CA . LEU A 1 81 ? -2.294 -7.986 -6.235 1.00 95.94 81 LEU A CA 1
ATOM 662 C C . LEU A 1 81 ? -3.565 -8.784 -6.507 1.00 95.94 81 LEU A C 1
ATOM 664 O O . LEU A 1 81 ? -3.956 -9.564 -5.653 1.00 95.94 81 LEU A O 1
ATOM 668 N N . MET A 1 82 ? -4.164 -8.658 -7.693 1.00 94.38 82 MET A N 1
ATOM 669 C CA . MET A 1 82 ? -5.331 -9.463 -8.076 1.00 94.38 82 MET A CA 1
ATOM 670 C C . MET A 1 82 ? -5.062 -10.963 -7.950 1.00 94.38 82 MET A C 1
ATOM 672 O O . MET A 1 82 ? -5.833 -11.653 -7.286 1.00 94.38 82 MET A O 1
ATOM 676 N N . ASP A 1 83 ? -3.935 -11.436 -8.491 1.00 94.75 83 ASP A N 1
ATOM 677 C CA . ASP A 1 83 ? -3.526 -12.841 -8.398 1.00 94.75 83 ASP A CA 1
ATOM 678 C C . ASP A 1 83 ? -3.363 -13.285 -6.932 1.00 94.75 83 ASP A C 1
ATOM 680 O O . ASP A 1 83 ? -3.811 -14.366 -6.546 1.00 94.75 83 ASP A O 1
ATOM 684 N N . ILE A 1 84 ? -2.729 -12.452 -6.093 1.00 94.75 84 ILE A N 1
ATOM 685 C CA . ILE A 1 84 ? -2.552 -12.723 -4.655 1.00 94.75 84 ILE A CA 1
ATOM 686 C C . ILE A 1 84 ? -3.911 -12.803 -3.956 1.00 94.75 84 ILE A C 1
ATOM 688 O O . ILE A 1 84 ? -4.157 -13.730 -3.185 1.00 94.75 84 ILE A O 1
ATOM 692 N N . VAL A 1 85 ? -4.789 -11.845 -4.229 1.00 94.19 85 VAL A N 1
ATOM 693 C CA . VAL A 1 85 ? -6.101 -11.728 -3.595 1.00 94.19 85 VAL A CA 1
ATOM 694 C C . VAL A 1 85 ? -6.983 -12.916 -3.948 1.00 94.19 85 VAL A C 1
ATOM 696 O O . VAL A 1 85 ? -7.588 -13.499 -3.055 1.00 94.19 85 VAL A O 1
ATOM 699 N N . GLU A 1 86 ? -7.015 -13.318 -5.217 1.00 94.06 86 GLU A N 1
ATOM 700 C CA . GLU A 1 86 ? -7.780 -14.483 -5.673 1.00 94.06 86 GLU A CA 1
ATOM 701 C C . GLU A 1 86 ? -7.238 -15.787 -5.091 1.00 94.06 86 GLU A C 1
ATOM 703 O O . GLU A 1 86 ? -8.004 -16.645 -4.653 1.00 94.06 86 GLU A O 1
ATOM 708 N N . LYS A 1 87 ? -5.912 -15.936 -5.036 1.00 95.94 87 LYS A N 1
ATOM 709 C CA . LYS A 1 87 ? -5.274 -17.144 -4.504 1.00 95.94 87 LYS A CA 1
ATOM 710 C C . LYS A 1 87 ? -5.483 -17.317 -2.999 1.00 95.94 87 LYS A C 1
ATOM 712 O O . LYS A 1 87 ? -5.507 -18.452 -2.522 1.00 95.94 87 LYS A O 1
ATOM 717 N N . HIS A 1 88 ? -5.569 -16.215 -2.259 1.00 94.06 88 HIS A N 1
ATOM 718 C CA . HIS A 1 88 ? -5.584 -16.218 -0.797 1.00 94.06 88 HIS A CA 1
ATOM 719 C C . HIS A 1 88 ? -6.912 -15.756 -0.180 1.00 94.06 88 HIS A C 1
ATOM 721 O O . HIS A 1 88 ? -6.986 -15.672 1.042 1.00 94.06 88 HIS A O 1
ATOM 727 N N . ASP A 1 89 ? -7.944 -15.497 -0.991 1.00 93.31 89 ASP A N 1
ATOM 728 C CA . ASP A 1 89 ? -9.263 -15.016 -0.544 1.00 93.31 89 ASP A CA 1
ATOM 729 C C . ASP A 1 89 ? -9.157 -13.780 0.379 1.00 93.31 89 ASP A C 1
ATOM 731 O O . ASP A 1 89 ? -9.719 -13.727 1.476 1.00 93.31 89 ASP A O 1
ATOM 735 N N . LEU A 1 90 ? -8.359 -12.795 -0.053 1.00 94.81 90 LEU A N 1
ATOM 736 C CA . LEU A 1 90 ? -8.102 -11.543 0.676 1.00 94.81 90 LEU A CA 1
ATOM 737 C C . LEU A 1 90 ? -9.044 -10.411 0.222 1.00 94.81 90 LEU A C 1
ATOM 739 O O . LEU A 1 90 ? -9.812 -10.576 -0.720 1.00 94.81 90 LEU A O 1
ATOM 743 N N . LEU A 1 91 ? -8.942 -9.239 0.866 1.00 95.19 91 LEU A N 1
ATOM 744 C CA . LEU A 1 91 ? -9.653 -7.998 0.504 1.00 95.19 91 LEU A CA 1
ATOM 745 C C . LEU A 1 91 ? -11.167 -8.198 0.356 1.00 95.19 91 LEU A C 1
ATOM 747 O O . LEU A 1 91 ? -11.736 -8.054 -0.725 1.00 95.19 91 LEU A O 1
ATOM 751 N N . LYS A 1 92 ? -11.812 -8.551 1.465 1.00 94.12 92 LYS A N 1
ATOM 752 C CA . LYS A 1 92 ? -13.261 -8.722 1.521 1.00 94.12 92 LYS A CA 1
ATOM 753 C C . LYS A 1 92 ? -13.950 -7.363 1.692 1.00 94.12 92 LYS A C 1
ATOM 755 O O . LYS A 1 92 ? -13.361 -6.459 2.290 1.00 94.12 92 LYS A O 1
ATOM 760 N N . PRO A 1 93 ? -15.194 -7.232 1.210 1.00 94.88 93 PRO A N 1
ATOM 761 C CA . PRO A 1 93 ? -16.083 -6.133 1.561 1.00 94.88 93 PRO A CA 1
ATOM 762 C C . PRO A 1 93 ? -15.999 -5.688 3.022 1.00 94.88 93 PRO A C 1
ATOM 764 O O . PRO A 1 93 ? -15.986 -6.532 3.919 1.00 94.88 93 PRO A O 1
ATOM 767 N N . GLY A 1 94 ? -15.939 -4.376 3.252 1.00 92.94 94 GLY A N 1
ATOM 768 C CA . GLY A 1 94 ? -15.934 -3.779 4.591 1.00 92.94 94 GLY A CA 1
ATOM 769 C C . GLY A 1 94 ? -14.588 -3.800 5.320 1.00 92.94 94 GLY A C 1
ATOM 770 O O . GLY A 1 94 ? -14.492 -3.247 6.412 1.00 92.94 94 GLY A O 1
ATOM 771 N N . MET A 1 95 ? -13.539 -4.397 4.743 1.00 94.31 95 MET A N 1
ATOM 772 C CA . MET A 1 95 ? -12.210 -4.411 5.364 1.00 94.31 95 MET A CA 1
ATOM 773 C C . MET A 1 95 ? -11.538 -3.032 5.365 1.00 94.31 95 MET A C 1
ATOM 775 O O . MET A 1 95 ? -11.674 -2.239 4.426 1.00 94.31 95 MET A O 1
ATOM 779 N N . LYS A 1 96 ? -10.728 -2.791 6.398 1.00 94.75 96 LYS A N 1
ATOM 780 C CA . LYS A 1 96 ? -9.811 -1.655 6.513 1.00 94.75 96 LYS A CA 1
ATOM 781 C C . LYS A 1 96 ? -8.428 -2.051 6.012 1.00 94.75 96 LYS A C 1
ATOM 783 O O . LYS A 1 96 ? -7.789 -2.960 6.544 1.00 94.75 96 LYS A O 1
ATOM 788 N N . VAL A 1 97 ? -7.952 -1.350 4.992 1.00 97.31 97 VAL A N 1
ATOM 789 C CA . VAL A 1 97 ? -6.709 -1.660 4.285 1.00 97.31 97 VAL A CA 1
ATOM 790 C C . VAL A 1 97 ? -5.762 -0.471 4.339 1.00 97.31 97 VAL A C 1
ATOM 792 O O . VAL A 1 97 ? -6.147 0.655 4.021 1.00 97.31 97 VAL A O 1
ATOM 795 N N . VAL A 1 98 ? -4.501 -0.727 4.683 1.00 98.06 98 VAL A N 1
ATOM 796 C CA . VAL A 1 98 ? -3.416 0.256 4.566 1.00 98.06 98 VAL A CA 1
ATOM 797 C C . VAL A 1 98 ? -2.436 -0.196 3.486 1.00 98.06 98 VAL A C 1
ATOM 799 O O . VAL A 1 98 ? -1.894 -1.291 3.571 1.00 98.06 98 VAL A O 1
ATOM 802 N N . ASP A 1 99 ? -2.188 0.641 2.481 1.00 98.25 99 ASP A N 1
ATOM 803 C CA . ASP A 1 99 ? -1.258 0.379 1.375 1.00 98.25 99 ASP A CA 1
ATOM 804 C C . ASP A 1 99 ? 0.018 1.220 1.535 1.00 98.25 99 ASP A C 1
ATOM 806 O O . ASP A 1 99 ? -0.020 2.447 1.423 1.00 98.25 99 ASP A O 1
ATOM 810 N N . LEU A 1 100 ? 1.141 0.569 1.850 1.00 97.50 100 LEU A N 1
ATOM 811 C CA . LEU A 1 100 ? 2.439 1.199 2.099 1.00 97.50 100 LEU A CA 1
ATOM 812 C C . LEU A 1 100 ? 3.293 1.246 0.826 1.00 97.50 100 LEU A C 1
ATOM 814 O O . LEU A 1 100 ? 3.514 0.228 0.169 1.00 97.50 100 LEU A O 1
ATOM 818 N N . GLY A 1 101 ? 3.854 2.417 0.524 1.00 95.50 101 GLY A N 1
ATOM 819 C CA . GLY A 1 101 ? 4.578 2.638 -0.732 1.00 95.50 101 GLY A CA 1
ATOM 820 C C . GLY A 1 101 ? 3.633 2.601 -1.929 1.00 95.50 101 GLY A C 1
ATOM 821 O O . GLY A 1 101 ? 3.913 1.947 -2.934 1.00 95.50 101 GLY A O 1
ATOM 822 N N . ALA A 1 102 ? 2.476 3.244 -1.773 1.00 96.81 102 ALA A N 1
ATOM 823 C CA . ALA A 1 102 ? 1.354 3.098 -2.680 1.00 96.81 102 ALA A CA 1
ATOM 824 C C . ALA A 1 102 ? 1.578 3.713 -4.068 1.00 96.81 102 ALA A C 1
ATOM 826 O O . ALA A 1 102 ? 0.888 3.318 -5.008 1.00 96.81 102 ALA A O 1
ATOM 827 N N . ALA A 1 103 ? 2.481 4.683 -4.252 1.00 95.31 103 ALA A N 1
ATOM 828 C CA . ALA A 1 103 ? 2.606 5.396 -5.520 1.00 95.31 103 ALA A CA 1
ATOM 829 C C . ALA A 1 103 ? 3.005 4.433 -6.659 1.00 95.31 103 ALA A C 1
ATOM 831 O O . ALA A 1 103 ? 3.975 3.686 -6.540 1.00 95.31 103 ALA A O 1
ATOM 832 N N . PRO A 1 104 ? 2.303 4.448 -7.813 1.00 95.25 104 PRO A N 1
ATOM 833 C CA . PRO A 1 104 ? 1.324 5.448 -8.263 1.00 95.25 104 PRO A CA 1
ATOM 834 C C . PRO A 1 104 ? -0.154 5.131 -7.949 1.00 95.25 104 PRO A C 1
ATOM 836 O O . PRO A 1 104 ? -1.041 5.839 -8.437 1.00 95.25 104 PRO A O 1
ATOM 839 N N . GLY A 1 105 ? -0.434 4.077 -7.185 1.00 95.75 105 GLY A N 1
ATOM 840 C CA . GLY A 1 105 ? -1.740 3.782 -6.583 1.00 95.75 105 GLY A CA 1
ATOM 841 C C . GLY A 1 105 ? -2.459 2.557 -7.148 1.00 95.75 105 GLY A C 1
ATOM 842 O O . GLY A 1 105 ? -3.659 2.419 -6.967 1.00 95.75 105 GLY A O 1
ATOM 843 N N . SER A 1 106 ? -1.780 1.679 -7.894 1.00 96.00 106 SER A N 1
ATOM 844 C CA . SER A 1 106 ? -2.448 0.534 -8.548 1.00 96.00 106 SER A CA 1
ATOM 845 C C . SER A 1 106 ? -2.932 -0.538 -7.584 1.00 96.00 106 SER A C 1
ATOM 847 O O . SER A 1 106 ? -3.943 -1.173 -7.857 1.00 96.00 106 SER A O 1
ATOM 849 N N . TRP A 1 107 ? -2.228 -0.741 -6.473 1.00 97.81 107 TRP A N 1
ATOM 850 C CA . TRP A 1 107 ? -2.678 -1.652 -5.424 1.00 97.81 107 TRP A CA 1
ATOM 851 C C . TRP A 1 107 ? -3.836 -1.043 -4.638 1.00 97.81 107 TRP A C 1
ATOM 853 O O . TRP A 1 107 ? -4.843 -1.715 -4.441 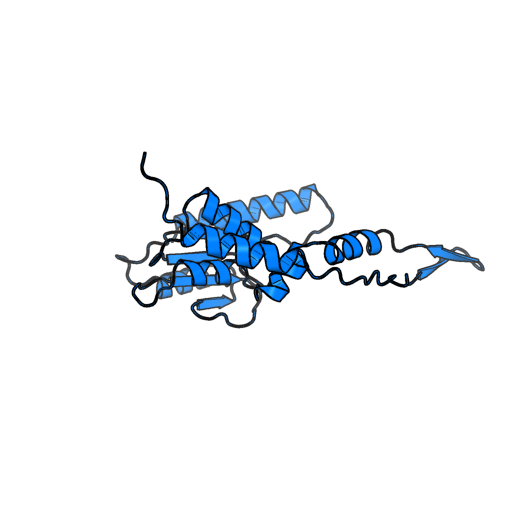1.00 97.81 107 TRP A O 1
ATOM 863 N N . SER A 1 108 ? -3.769 0.254 -4.332 1.00 98.19 108 SER A N 1
ATOM 864 C CA . SER A 1 108 ? -4.877 0.977 -3.701 1.00 98.19 108 SER A CA 1
ATOM 865 C C . SER A 1 108 ? -6.144 1.002 -4.569 1.00 98.19 108 SER A C 1
ATOM 867 O O . SER A 1 108 ? -7.236 0.891 -4.027 1.00 98.19 108 SER A O 1
ATOM 869 N N . GLN A 1 109 ? -6.016 1.089 -5.904 1.00 97.19 109 GLN A N 1
ATOM 870 C CA . GLN A 1 109 ? -7.146 0.937 -6.840 1.00 97.19 109 GLN A CA 1
ATOM 871 C C . GLN A 1 109 ? -7.836 -0.416 -6.670 1.00 97.19 109 GLN A C 1
ATOM 873 O O . GLN A 1 109 ? -9.036 -0.472 -6.426 1.00 97.19 109 GLN A O 1
ATOM 878 N N . VAL A 1 110 ? -7.061 -1.501 -6.757 1.00 97.06 110 VAL A N 1
ATOM 879 C CA . VAL A 1 110 ? -7.589 -2.862 -6.606 1.00 97.06 110 VAL A CA 1
ATOM 880 C C . VAL A 1 110 ? -8.180 -3.062 -5.210 1.00 97.06 110 VAL A C 1
ATOM 882 O O . VAL A 1 110 ? -9.225 -3.685 -5.084 1.00 97.06 110 VAL A O 1
ATOM 885 N N . ALA A 1 111 ? -7.558 -2.516 -4.163 1.00 97.69 111 ALA A N 1
ATOM 886 C CA . ALA A 1 111 ? -8.100 -2.588 -2.811 1.00 97.69 111 ALA A CA 1
ATOM 887 C C . ALA A 1 111 ? -9.457 -1.888 -2.701 1.00 97.69 111 ALA A C 1
ATOM 889 O O . ALA A 1 111 ? -10.406 -2.506 -2.227 1.00 97.69 111 ALA A O 1
ATOM 890 N N . ALA A 1 112 ? -9.578 -0.656 -3.201 1.00 96.50 112 ALA A N 1
ATOM 891 C CA . ALA A 1 112 ? -10.832 0.094 -3.170 1.00 96.50 112 ALA A CA 1
ATOM 892 C C . ALA A 1 112 ? -11.953 -0.633 -3.926 1.00 96.50 112 ALA A C 1
ATOM 894 O O . ALA A 1 112 ? -13.046 -0.782 -3.391 1.00 96.50 112 ALA A O 1
ATOM 895 N N . GLU A 1 113 ? -11.664 -1.167 -5.117 1.00 94.75 113 GLU A N 1
ATOM 896 C CA . GLU A 1 113 ? -12.622 -1.947 -5.918 1.00 94.75 113 GLU A CA 1
ATOM 897 C C . GLU A 1 113 ? -13.142 -3.209 -5.209 1.00 94.75 113 GLU A C 1
ATOM 899 O O . GLU A 1 113 ? -14.206 -3.713 -5.567 1.00 94.75 113 GLU A O 1
ATOM 904 N N . ARG A 1 114 ? -12.387 -3.753 -4.246 1.00 94.69 114 ARG A N 1
ATOM 905 C CA . ARG A 1 114 ? -12.706 -5.015 -3.562 1.00 94.69 114 ARG A CA 1
ATOM 906 C C . ARG A 1 114 ? -13.355 -4.824 -2.196 1.00 94.69 114 ARG A C 1
ATOM 908 O O . ARG A 1 114 ? -14.212 -5.626 -1.834 1.00 94.69 114 ARG A O 1
ATOM 915 N N . VAL A 1 115 ? -12.929 -3.811 -1.440 1.00 95.38 115 VAL A N 1
ATOM 916 C CA . VAL A 1 115 ? -13.378 -3.622 -0.050 1.00 95.38 115 VAL A CA 1
ATOM 917 C C . VAL A 1 115 ? -14.470 -2.567 0.097 1.00 95.38 115 VAL A C 1
ATOM 919 O O . VAL A 1 115 ? -15.188 -2.597 1.094 1.00 95.38 115 VAL A O 1
ATOM 922 N N . ILE A 1 116 ? -14.596 -1.638 -0.858 1.00 91.31 116 ILE A N 1
ATOM 923 C CA . ILE A 1 116 ? -15.567 -0.542 -0.792 1.00 91.31 116 ILE A CA 1
ATOM 924 C C . ILE A 1 116 ? -16.795 -0.909 -1.614 1.00 91.31 116 ILE A C 1
ATOM 926 O O . ILE A 1 116 ? -16.770 -0.953 -2.847 1.00 91.31 116 ILE A O 1
ATOM 930 N N . ASN A 1 117 ? -17.899 -1.111 -0.908 1.00 84.94 117 ASN A N 1
ATOM 931 C CA . ASN A 1 117 ? -19.184 -1.474 -1.477 1.00 84.94 117 ASN A CA 1
ATOM 932 C C . ASN A 1 117 ? -20.198 -0.377 -1.162 1.00 84.94 117 ASN A C 1
ATOM 934 O O . ASN A 1 117 ? -19.975 0.457 -0.293 1.00 84.94 117 ASN A O 1
ATOM 938 N N . LYS A 1 118 ? -21.366 -0.403 -1.812 1.00 71.44 118 LYS A N 1
ATOM 939 C CA . LYS A 1 118 ? -22.462 0.514 -1.449 1.00 71.44 118 LYS A CA 1
ATOM 940 C C . LYS A 1 11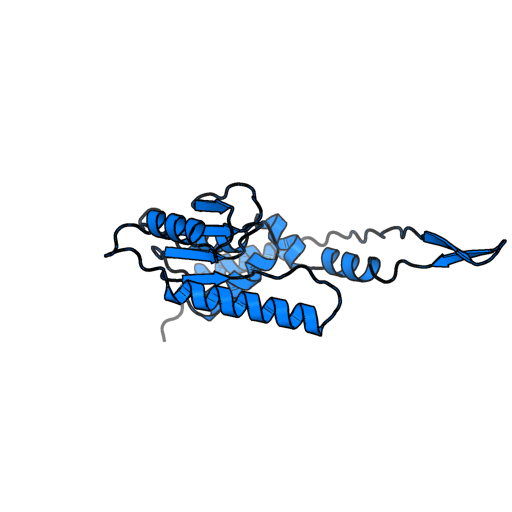8 ? -23.017 0.277 -0.043 1.00 71.44 118 LYS A C 1
ATOM 942 O O . LYS A 1 118 ? -23.592 1.200 0.521 1.00 71.44 118 LYS A O 1
ATOM 947 N N . ASP A 1 119 ? -22.858 -0.939 0.469 1.00 76.38 119 ASP A N 1
ATOM 948 C CA . ASP A 1 119 ? -23.509 -1.408 1.691 1.00 76.38 119 ASP A CA 1
ATOM 949 C C . ASP A 1 119 ? -22.523 -1.618 2.857 1.00 76.38 119 ASP A C 1
ATOM 951 O O . ASP A 1 119 ? -22.959 -1.960 3.952 1.00 76.38 119 ASP A O 1
ATOM 955 N N . ASP A 1 120 ? -21.216 -1.403 2.642 1.00 74.69 120 ASP A N 1
ATOM 956 C CA . ASP A 1 120 ? -20.162 -1.694 3.622 1.00 74.69 120 ASP A CA 1
ATOM 957 C C . ASP A 1 120 ? -19.229 -0.491 3.839 1.00 74.69 120 ASP A C 1
ATOM 959 O O . ASP A 1 120 ? -18.808 0.166 2.885 1.00 74.69 120 ASP A O 1
ATOM 963 N N . ASP A 1 121 ? -18.822 -0.267 5.092 1.00 80.81 121 ASP A N 1
ATOM 964 C CA . ASP A 1 121 ? -17.920 0.818 5.516 1.00 80.81 121 ASP A CA 1
ATOM 965 C C . ASP A 1 121 ? -16.431 0.471 5.296 1.00 80.81 121 ASP A C 1
ATOM 967 O O . ASP A 1 121 ? -15.585 0.632 6.181 1.00 80.81 121 ASP A O 1
ATOM 971 N N . GLY A 1 122 ? -16.099 -0.046 4.110 1.00 92.62 122 GLY A N 1
ATOM 972 C CA . GLY A 1 122 ? -14.717 -0.348 3.732 1.00 92.62 122 GLY A CA 1
ATOM 973 C C . GLY A 1 122 ? -13.846 0.910 3.694 1.00 92.62 122 GLY A C 1
ATOM 974 O O . GLY A 1 122 ? -14.297 1.987 3.301 1.00 92.62 122 GLY A O 1
ATOM 975 N N . LEU A 1 123 ? -12.572 0.775 4.069 1.00 94.56 123 LEU A N 1
ATOM 976 C CA . LEU A 1 123 ? -11.635 1.899 4.129 1.00 94.56 123 LEU A CA 1
ATOM 977 C C . LEU A 1 123 ? -10.300 1.519 3.503 1.00 94.56 123 LEU A C 1
ATOM 979 O O . LEU A 1 123 ? -9.699 0.515 3.873 1.00 94.56 123 LEU A O 1
ATOM 983 N N . VAL A 1 124 ? -9.793 2.366 2.610 1.00 97.75 124 VAL A N 1
ATOM 984 C CA . VAL A 1 124 ? -8.443 2.230 2.056 1.00 97.75 124 VAL A CA 1
ATOM 985 C C . VAL A 1 124 ? -7.644 3.492 2.350 1.00 97.75 124 VAL A C 1
ATOM 987 O O . VAL A 1 124 ? -8.020 4.588 1.928 1.00 97.75 124 VAL A O 1
ATOM 990 N N . ILE A 1 125 ? -6.523 3.333 3.052 1.00 98.00 125 ILE A N 1
ATOM 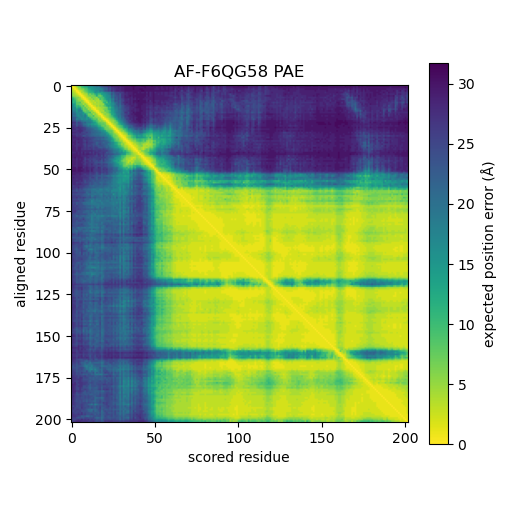991 C CA . ILE A 1 125 ? -5.552 4.395 3.321 1.00 98.00 125 ILE A CA 1
ATOM 992 C C . ILE A 1 125 ? -4.267 4.068 2.562 1.00 98.00 125 ILE A C 1
ATOM 994 O O . ILE A 1 125 ? -3.618 3.062 2.828 1.00 98.00 125 ILE A O 1
ATOM 998 N N . ALA A 1 126 ? -3.881 4.922 1.625 1.00 98.31 126 ALA A N 1
ATOM 999 C CA . ALA A 1 126 ? -2.670 4.767 0.832 1.00 98.31 126 ALA A CA 1
ATOM 1000 C C . ALA A 1 126 ? -1.594 5.747 1.304 1.00 98.31 126 ALA A C 1
ATOM 1002 O O . ALA A 1 126 ? -1.845 6.951 1.379 1.00 98.31 126 ALA A O 1
ATOM 1003 N N . VAL A 1 127 ? -0.397 5.243 1.596 1.00 98.06 127 VAL A N 1
ATOM 1004 C CA . VAL A 1 127 ? 0.711 6.034 2.143 1.00 98.06 127 VAL A CA 1
ATOM 1005 C C . VAL A 1 127 ? 1.936 5.911 1.254 1.00 98.06 127 VAL A C 1
ATOM 1007 O O . VAL A 1 127 ? 2.409 4.810 0.972 1.00 98.06 127 VAL A O 1
ATOM 1010 N N . ASP A 1 128 ? 2.476 7.046 0.827 1.00 97.44 128 ASP A N 1
ATOM 1011 C CA . ASP A 1 128 ? 3.710 7.096 0.046 1.00 97.44 128 ASP A CA 1
ATOM 1012 C C . ASP A 1 128 ? 4.491 8.387 0.316 1.00 97.44 128 ASP A C 1
ATOM 1014 O O . ASP A 1 128 ? 3.921 9.410 0.689 1.00 97.44 128 ASP A O 1
ATOM 1018 N N . LEU A 1 129 ? 5.804 8.361 0.083 1.00 95.88 129 LEU A N 1
ATOM 1019 C CA . LEU A 1 129 ? 6.647 9.559 0.115 1.00 95.88 129 LEU A CA 1
ATOM 1020 C C . LEU A 1 129 ? 6.303 10.533 -1.022 1.00 95.88 129 LEU A C 1
ATOM 1022 O O . LEU A 1 129 ? 6.523 11.740 -0.905 1.00 95.88 129 LEU A O 1
ATOM 1026 N N . LEU A 1 130 ? 5.810 10.009 -2.142 1.00 95.25 130 LEU A N 1
ATOM 1027 C CA . LEU A 1 130 ? 5.477 10.742 -3.349 1.00 95.25 130 LEU A CA 1
ATOM 1028 C C . LEU A 1 130 ? 3.974 10.990 -3.427 1.00 95.25 130 LEU A C 1
ATOM 1030 O O . LEU A 1 130 ? 3.155 10.091 -3.259 1.00 95.25 130 LEU A O 1
ATOM 1034 N N . LYS A 1 131 ? 3.604 12.212 -3.804 1.00 96.19 131 LYS A N 1
ATOM 1035 C CA . LYS A 1 131 ? 2.220 12.521 -4.159 1.00 96.19 131 LYS A CA 1
ATOM 1036 C C . LYS A 1 131 ? 1.865 11.873 -5.499 1.00 96.19 131 LYS A C 1
ATOM 1038 O O . LYS A 1 131 ? 2.621 11.978 -6.465 1.00 96.19 131 LYS A O 1
ATOM 1043 N N . PHE A 1 132 ? 0.680 11.278 -5.586 1.00 96.25 132 PHE A N 1
ATOM 1044 C CA . PHE A 1 132 ? 0.123 10.733 -6.824 1.00 96.25 132 PHE A CA 1
ATOM 1045 C C . PHE A 1 132 ? -1.328 11.205 -7.021 1.00 96.25 132 PHE A C 1
ATOM 1047 O O . PHE A 1 132 ? -1.927 11.727 -6.081 1.00 96.25 132 PHE A O 1
ATOM 1054 N N . PRO A 1 133 ? -1.898 11.114 -8.242 1.00 96.00 133 PRO A N 1
ATOM 1055 C CA . PRO A 1 133 ? -3.249 11.615 -8.494 1.00 96.00 133 PRO A CA 1
ATOM 1056 C C . PRO A 1 133 ? -4.300 10.945 -7.587 1.00 96.00 133 PRO A C 1
ATOM 1058 O O . PRO A 1 133 ? -4.137 9.761 -7.263 1.00 96.00 133 PRO A O 1
ATOM 1061 N N . PRO A 1 134 ? -5.390 11.641 -7.220 1.00 96.31 134 PRO A N 1
ATOM 1062 C CA . PRO A 1 134 ? -6.424 11.103 -6.335 1.00 96.31 134 PRO A CA 1
ATOM 1063 C C . PRO A 1 134 ? -7.075 9.847 -6.912 1.00 96.31 134 PRO A C 1
ATOM 1065 O O . PRO A 1 134 ? -7.108 9.661 -8.130 1.00 96.31 134 PRO A O 1
ATOM 1068 N N . LEU A 1 135 ? -7.538 8.971 -6.028 1.00 95.38 135 LEU A N 1
ATOM 1069 C CA . LEU A 1 135 ? -8.224 7.727 -6.355 1.00 95.38 135 LEU A CA 1
ATOM 1070 C C . LEU A 1 135 ? -9.567 7.698 -5.637 1.00 95.38 135 LEU A C 1
ATOM 1072 O O . LEU A 1 135 ? -9.637 8.029 -4.456 1.00 95.38 135 LEU A O 1
ATOM 1076 N N . ASP A 1 136 ? -10.611 7.291 -6.350 1.00 93.06 136 ASP A N 1
ATOM 1077 C CA . ASP A 1 136 ? -11.952 7.193 -5.781 1.00 93.06 136 ASP A CA 1
ATOM 1078 C C . ASP A 1 136 ? -11.968 6.153 -4.653 1.00 93.06 136 ASP A C 1
ATOM 1080 O O . ASP A 1 136 ? -11.435 5.053 -4.799 1.00 93.06 136 ASP A O 1
ATOM 1084 N N . GLY A 1 137 ? -12.543 6.526 -3.507 1.00 92.75 137 GLY A N 1
ATOM 1085 C CA . GLY A 1 137 ? -12.611 5.669 -2.319 1.00 92.75 137 GLY A CA 1
ATOM 1086 C C . GLY A 1 137 ? -11.295 5.500 -1.548 1.00 92.75 137 GLY A C 1
ATOM 1087 O O . GLY A 1 137 ? -11.280 4.814 -0.533 1.00 92.75 137 GLY A O 1
ATOM 1088 N N . VAL A 1 138 ? -10.191 6.126 -1.969 1.00 97.19 138 VAL A N 1
ATOM 1089 C CA . VAL A 1 138 ? -8.889 5.986 -1.295 1.00 97.19 138 VAL A CA 1
ATOM 1090 C C . VAL A 1 138 ? -8.498 7.284 -0.601 1.00 97.19 138 VAL A C 1
ATOM 1092 O O . VAL A 1 138 ? -8.318 8.319 -1.247 1.00 97.19 138 VAL A O 1
ATOM 1095 N N . THR A 1 139 ? -8.254 7.214 0.705 1.00 97.38 139 THR A N 1
ATOM 1096 C CA . THR A 1 139 ? -7.627 8.312 1.448 1.00 97.38 139 THR A CA 1
ATOM 1097 C C . THR A 1 139 ? -6.117 8.247 1.259 1.00 97.38 139 THR A C 1
ATOM 1099 O O . THR A 1 139 ? -5.496 7.224 1.528 1.00 97.38 139 THR A O 1
ATOM 1102 N N . GLN A 1 140 ? -5.507 9.329 0.778 1.00 98.06 140 GLN A N 1
ATOM 1103 C CA . GLN A 1 140 ? -4.082 9.365 0.439 1.00 98.06 140 GLN A CA 1
ATOM 1104 C C . GLN A 1 140 ? -3.304 10.235 1.425 1.00 98.06 140 GLN A C 1
ATOM 1106 O O . GLN A 1 140 ? -3.618 11.413 1.585 1.00 98.06 140 GLN A O 1
ATOM 1111 N N . ILE A 1 141 ? -2.247 9.678 2.013 1.00 98.06 141 ILE A N 1
ATOM 1112 C CA . ILE A 1 141 ? -1.302 10.389 2.877 1.00 98.06 141 ILE A CA 1
ATOM 1113 C C . ILE A 1 141 ? 0.048 10.462 2.168 1.00 98.06 141 ILE A C 1
ATOM 1115 O O . ILE A 1 141 ? 0.603 9.451 1.739 1.00 98.06 141 ILE A O 1
ATOM 1119 N N . THR A 1 142 ? 0.592 11.674 2.054 1.00 98.06 142 THR A N 1
ATOM 1120 C CA . THR A 1 142 ? 1.970 11.870 1.586 1.00 98.06 142 THR A CA 1
ATOM 1121 C C . THR A 1 142 ? 2.894 11.967 2.794 1.00 98.06 142 THR A C 1
ATOM 1123 O O . THR A 1 142 ? 2.905 12.985 3.483 1.00 98.06 142 THR A O 1
ATOM 1126 N N . GLY A 1 143 ? 3.661 10.916 3.066 1.00 96.94 143 GLY A N 1
ATOM 1127 C CA . GLY A 1 143 ? 4.501 10.834 4.253 1.00 96.94 143 GLY A CA 1
ATOM 1128 C C . GLY A 1 143 ? 5.324 9.554 4.332 1.00 96.94 143 GLY A C 1
ATOM 1129 O O . GLY A 1 143 ? 5.167 8.618 3.552 1.00 96.94 143 GLY A O 1
ATOM 1130 N N . ASP A 1 144 ? 6.230 9.528 5.302 1.00 95.81 144 ASP A N 1
ATOM 1131 C CA . ASP A 1 144 ? 7.032 8.353 5.626 1.00 95.81 144 ASP A CA 1
ATOM 1132 C C . ASP A 1 144 ? 6.297 7.537 6.694 1.00 95.81 144 ASP A C 1
ATOM 1134 O O . ASP A 1 144 ? 6.212 7.945 7.852 1.00 95.81 144 ASP A O 1
ATOM 1138 N N . PHE A 1 145 ? 5.788 6.362 6.320 1.00 95.25 145 PHE A N 1
ATOM 1139 C CA . PHE A 1 145 ? 5.022 5.492 7.219 1.00 95.25 145 PHE A CA 1
ATOM 1140 C C . PHE A 1 145 ? 5.811 5.027 8.459 1.00 95.25 145 PHE A C 1
ATOM 1142 O O . PHE A 1 145 ? 5.223 4.529 9.422 1.00 95.25 145 PHE A O 1
ATOM 1149 N N . THR A 1 146 ? 7.139 5.183 8.482 1.00 94.56 146 THR A N 1
ATOM 1150 C CA . THR A 1 146 ? 7.963 4.886 9.663 1.00 94.56 146 THR A CA 1
ATOM 1151 C C . THR A 1 146 ? 7.901 5.982 10.727 1.00 94.56 146 THR A C 1
ATOM 1153 O O . THR A 1 146 ? 8.221 5.723 11.893 1.00 94.56 146 THR A O 1
ATOM 1156 N N . LYS A 1 147 ? 7.471 7.190 10.350 1.00 96.56 147 LYS A N 1
ATOM 1157 C CA . LYS A 1 147 ? 7.402 8.369 11.212 1.00 96.56 147 LYS A CA 1
ATOM 1158 C C . LYS A 1 147 ? 6.139 8.370 12.060 1.00 96.56 147 LYS A C 1
ATOM 1160 O O . LYS A 1 147 ? 5.092 7.862 11.657 1.00 96.56 147 LYS A O 1
ATOM 1165 N N . LYS A 1 148 ? 6.255 8.940 13.261 1.00 94.56 148 LYS A N 1
ATOM 1166 C CA . LYS A 1 148 ? 5.159 8.969 14.233 1.00 94.56 148 LYS A CA 1
ATOM 1167 C C . LYS A 1 148 ? 4.015 9.841 13.728 1.00 94.56 148 LYS A C 1
ATOM 1169 O O . LYS A 1 148 ? 2.866 9.466 13.883 1.00 94.56 148 LYS A O 1
ATOM 1174 N N . GLU A 1 149 ? 4.337 10.945 13.071 1.00 96.25 149 GLU A N 1
ATOM 1175 C CA . GLU A 1 149 ? 3.373 11.906 12.542 1.00 96.25 149 GLU A CA 1
ATOM 1176 C C . GLU A 1 149 ? 2.443 11.240 11.515 1.00 96.25 149 GLU A C 1
ATOM 1178 O O . GLU A 1 149 ? 1.225 11.324 11.633 1.00 96.25 149 GLU A O 1
ATOM 1183 N N . THR A 1 150 ? 3.012 10.489 10.566 1.00 96.06 150 THR A N 1
ATOM 1184 C CA . THR A 1 150 ? 2.248 9.722 9.571 1.00 96.06 150 THR A CA 1
ATOM 1185 C C . THR A 1 150 ? 1.464 8.574 10.213 1.00 96.06 150 THR A C 1
ATOM 1187 O O . THR A 1 150 ? 0.319 8.332 9.845 1.00 96.06 150 THR A O 1
ATOM 1190 N N . GLN A 1 151 ? 2.036 7.877 11.201 1.00 94.50 151 GLN A N 1
ATOM 1191 C CA . GLN A 1 151 ? 1.316 6.833 11.946 1.00 94.50 151 GLN A CA 1
ATOM 1192 C C . GLN A 1 151 ? 0.123 7.396 12.728 1.00 94.50 151 GLN A C 1
ATOM 1194 O O . GLN A 1 151 ? -0.932 6.769 12.747 1.00 94.50 151 GLN A O 1
ATOM 1199 N N . ASP A 1 152 ? 0.270 8.560 13.357 1.00 93.56 152 ASP A N 1
ATOM 1200 C CA . ASP A 1 152 ? -0.801 9.223 14.102 1.00 93.56 152 ASP A CA 1
ATOM 1201 C C . ASP A 1 152 ? -1.934 9.662 13.154 1.00 93.56 152 ASP A C 1
ATOM 1203 O O . ASP A 1 152 ? -3.107 9.482 13.479 1.00 93.56 152 ASP A O 1
ATOM 1207 N N . GLU A 1 153 ? -1.602 10.145 11.952 1.00 95.25 153 GLU A N 1
ATOM 1208 C CA . GLU A 1 153 ? -2.579 10.484 10.907 1.00 95.25 153 GLU A CA 1
ATOM 1209 C C . GLU A 1 153 ? -3.366 9.254 10.425 1.00 95.25 153 GLU A C 1
ATOM 1211 O O . GLU A 1 153 ? -4.596 9.286 10.382 1.00 95.25 153 GLU A O 1
ATOM 1216 N N . ILE A 1 154 ? -2.684 8.135 10.149 1.00 94.38 154 ILE A N 1
ATOM 1217 C CA . ILE A 1 154 ? -3.338 6.863 9.792 1.00 94.38 154 ILE A CA 1
ATOM 1218 C C . ILE A 1 154 ? -4.287 6.420 10.913 1.00 94.38 154 ILE A C 1
ATOM 1220 O O . ILE A 1 154 ? -5.438 6.070 10.659 1.00 94.38 154 ILE A O 1
ATOM 1224 N N . LYS A 1 155 ? -3.835 6.471 12.170 1.00 92.25 155 LYS A N 1
ATOM 1225 C CA . LYS A 1 155 ? -4.642 6.076 13.335 1.00 92.25 155 LYS A CA 1
ATOM 1226 C C . LYS A 1 155 ? -5.872 6.953 13.527 1.00 92.25 155 LYS A C 1
ATOM 1228 O O . LYS A 1 155 ? -6.915 6.437 13.920 1.00 92.25 155 LYS A O 1
ATOM 1233 N N . ALA A 1 156 ? -5.761 8.249 13.244 1.00 92.25 156 ALA A N 1
ATOM 1234 C CA . ALA A 1 156 ? -6.890 9.168 13.300 1.00 92.25 156 ALA A CA 1
ATOM 1235 C C . ALA A 1 156 ? -7.968 8.812 12.262 1.00 92.25 156 ALA A C 1
ATOM 1237 O O . ALA A 1 156 ? -9.155 8.899 12.568 1.00 92.25 156 ALA A O 1
ATOM 1238 N N . LEU A 1 157 ? -7.566 8.361 11.068 1.00 92.12 157 LEU A N 1
ATOM 1239 C CA . LEU A 1 157 ? -8.490 7.918 10.017 1.00 92.12 157 LEU A CA 1
ATOM 1240 C C . LEU A 1 157 ? -9.150 6.568 10.321 1.00 92.12 157 LEU A C 1
ATOM 1242 O O . LEU A 1 157 ? -10.289 6.344 9.922 1.00 92.12 157 LEU A O 1
ATOM 1246 N N . LEU A 1 158 ? -8.450 5.668 11.018 1.00 88.94 158 LEU A N 1
ATOM 1247 C CA . LEU A 1 158 ? -8.973 4.343 11.373 1.00 88.94 158 LEU A CA 1
ATOM 1248 C C . LEU A 1 158 ? -10.097 4.401 12.423 1.00 88.94 158 LEU A C 1
ATOM 1250 O O . LEU A 1 158 ? -10.946 3.506 12.454 1.00 88.94 158 LEU A O 1
ATOM 1254 N N . GLY A 1 159 ? -10.130 5.463 13.236 1.00 83.31 159 GLY A N 1
ATOM 1255 C CA . GLY A 1 159 ? -11.193 5.750 14.199 1.00 83.31 159 GLY A CA 1
ATOM 1256 C C . GLY A 1 159 ? -10.768 5.622 15.667 1.00 83.31 159 GLY A C 1
ATOM 1257 O O . GLY A 1 159 ? -9.602 5.795 16.037 1.00 83.31 159 GLY A O 1
ATOM 1258 N N . THR A 1 160 ? -11.750 5.369 16.536 1.00 74.81 160 THR A N 1
ATOM 1259 C CA . THR A 1 160 ? -11.559 5.213 17.988 1.00 74.81 160 THR A CA 1
ATOM 1260 C C . THR A 1 160 ? -10.751 3.954 18.317 1.00 74.81 160 THR A C 1
ATOM 1262 O O . THR A 1 160 ? -10.686 3.034 17.510 1.00 74.81 160 THR A O 1
ATOM 1265 N N . GLU A 1 161 ? -10.140 3.890 19.509 1.00 67.12 161 GLU A N 1
ATOM 1266 C CA . GLU A 1 161 ? -9.303 2.745 19.938 1.00 67.12 161 GLU A CA 1
ATOM 1267 C C . GLU A 1 161 ? -10.019 1.386 19.806 1.00 67.12 161 GLU A C 1
ATOM 1269 O O . GLU A 1 161 ? -9.387 0.384 19.494 1.00 67.12 161 GLU A O 1
ATOM 1274 N N . GLU A 1 162 ? -11.342 1.353 19.977 1.00 63.16 162 GLU A N 1
ATOM 1275 C CA . GLU A 1 162 ? -12.165 0.139 19.864 1.00 63.16 162 GLU A CA 1
ATOM 1276 C C . GLU A 1 162 ? -12.349 -0.346 18.415 1.00 63.16 162 GLU A C 1
ATOM 1278 O O . GLU A 1 162 ? -12.633 -1.519 18.193 1.00 63.16 162 GLU A O 1
ATOM 1283 N N . ASN A 1 163 ? -12.169 0.537 17.427 1.00 66.12 163 ASN A N 1
ATOM 1284 C CA . ASN A 1 163 ? -12.377 0.258 16.005 1.00 66.12 163 ASN A CA 1
ATOM 1285 C C . ASN A 1 163 ? -11.122 0.561 15.162 1.00 66.12 163 ASN A C 1
ATOM 1287 O O . ASN A 1 163 ? -11.223 0.770 13.958 1.00 66.12 163 ASN A O 1
ATOM 1291 N N . ARG A 1 164 ? -9.931 0.633 15.766 1.00 72.56 164 ARG A N 1
ATOM 1292 C CA . ARG A 1 164 ? -8.710 1.077 15.069 1.00 72.56 164 ARG A CA 1
ATOM 1293 C C . ARG A 1 164 ? -8.026 -0.014 14.235 1.00 72.56 164 ARG A C 1
ATOM 1295 O O . ARG A 1 164 ? -7.140 0.308 13.457 1.00 72.56 164 ARG A O 1
ATOM 1302 N N . PHE A 1 165 ? -8.423 -1.274 14.377 1.00 83.88 165 PHE A N 1
ATOM 1303 C CA . PHE A 1 165 ? -7.699 -2.388 13.767 1.00 83.88 165 PHE A CA 1
ATOM 1304 C C . PHE A 1 165 ? -7.689 -2.319 12.239 1.00 83.88 165 PHE A C 1
ATOM 1306 O O . PHE A 1 165 ? -8.722 -2.115 11.599 1.00 83.88 165 PHE A O 1
ATOM 1313 N N . VAL A 1 166 ? -6.504 -2.514 11.668 1.00 92.62 166 VAL A N 1
ATOM 1314 C CA . VAL A 1 166 ? -6.316 -2.718 10.232 1.00 92.62 166 VAL A CA 1
ATOM 1315 C C . VAL A 1 166 ? -6.444 -4.208 9.925 1.00 92.62 166 VAL A C 1
ATOM 1317 O O . VAL A 1 166 ? -5.720 -5.019 10.498 1.00 92.62 166 VAL A O 1
ATOM 1320 N N . ASP A 1 167 ? -7.319 -4.574 8.990 1.00 94.31 167 ASP A N 1
ATOM 1321 C CA . ASP A 1 167 ? -7.481 -5.972 8.579 1.00 94.31 167 ASP A CA 1
ATOM 1322 C C . ASP A 1 167 ? -6.304 -6.439 7.717 1.00 94.31 167 ASP A C 1
ATOM 1324 O O . ASP A 1 167 ? -5.816 -7.563 7.859 1.00 94.31 167 ASP A O 1
ATOM 1328 N N . ILE A 1 168 ? -5.851 -5.583 6.792 1.00 96.38 168 ILE A N 1
ATOM 1329 C CA . ILE A 1 168 ? -4.789 -5.910 5.835 1.00 96.38 168 ILE A CA 1
ATOM 1330 C C . ILE A 1 168 ? -3.835 -4.727 5.654 1.00 96.38 168 ILE A C 1
ATOM 1332 O O . ILE A 1 168 ? -4.242 -3.615 5.321 1.00 96.38 168 ILE A O 1
ATOM 1336 N N . VAL A 1 169 ? -2.535 -5.002 5.782 1.00 97.06 169 VAL A N 1
ATOM 1337 C CA . VAL A 1 169 ? -1.468 -4.091 5.354 1.00 97.06 169 VAL A CA 1
ATOM 1338 C C . VAL A 1 169 ? -0.835 -4.630 4.073 1.00 97.06 169 VAL A C 1
ATOM 1340 O O . VAL A 1 169 ? -0.341 -5.757 4.036 1.00 97.06 169 VAL A O 1
ATOM 1343 N N . LEU A 1 170 ? -0.844 -3.816 3.023 1.00 97.44 170 LEU A N 1
ATOM 1344 C CA . LEU A 1 170 ? -0.205 -4.080 1.739 1.00 97.44 170 LEU A CA 1
ATOM 1345 C C . LEU A 1 170 ? 1.121 -3.314 1.641 1.00 97.44 170 LEU A C 1
ATOM 1347 O O . LEU A 1 170 ? 1.278 -2.248 2.232 1.00 97.44 170 LEU A O 1
ATOM 1351 N N . CYS A 1 171 ? 2.086 -3.863 0.900 1.00 95.56 171 CYS A N 1
ATOM 1352 C CA . CYS A 1 171 ? 3.369 -3.208 0.646 1.00 95.56 171 CYS A CA 1
ATOM 1353 C C . CYS A 1 171 ? 3.996 -3.726 -0.663 1.00 95.56 171 CYS A C 1
ATOM 1355 O O . CYS A 1 171 ? 4.518 -4.841 -0.694 1.00 95.56 171 CYS A O 1
ATOM 1357 N N . ASP A 1 172 ? 3.961 -2.922 -1.735 1.00 90.81 172 ASP A N 1
ATOM 1358 C CA . ASP A 1 172 ? 4.741 -3.131 -2.985 1.00 90.81 172 ASP A CA 1
ATOM 1359 C C . ASP A 1 172 ? 5.924 -2.141 -3.057 1.00 90.81 172 ASP A C 1
ATOM 1361 O O . ASP A 1 172 ? 6.463 -1.860 -4.130 1.00 90.81 172 ASP A O 1
ATOM 1365 N N . ALA A 1 173 ? 6.333 -1.588 -1.907 1.00 89.94 173 ALA A N 1
ATOM 1366 C CA . ALA A 1 173 ? 7.416 -0.619 -1.814 1.00 89.94 173 ALA A CA 1
ATOM 1367 C C . ALA A 1 173 ? 8.759 -1.238 -2.233 1.00 89.94 173 ALA A C 1
ATOM 1369 O O . ALA A 1 173 ? 9.174 -2.292 -1.744 1.00 89.94 173 ALA A O 1
ATOM 1370 N N . ALA A 1 174 ? 9.487 -0.534 -3.098 1.00 88.50 174 ALA A N 1
ATOM 1371 C CA . ALA A 1 174 ? 10.824 -0.919 -3.527 1.00 88.50 174 ALA A CA 1
ATOM 1372 C C . ALA A 1 174 ? 11.770 0.289 -3.483 1.00 88.50 174 ALA A C 1
ATOM 1374 O O . ALA A 1 174 ? 11.375 1.395 -3.860 1.00 88.50 174 ALA A O 1
ATOM 1375 N N . PRO A 1 175 ? 13.032 0.107 -3.058 1.00 88.06 175 PRO A N 1
ATOM 1376 C CA . PRO A 1 175 ? 14.000 1.189 -3.062 1.00 88.06 175 PRO A CA 1
ATOM 1377 C C . PRO A 1 175 ? 14.468 1.475 -4.494 1.00 88.06 175 PRO A C 1
ATOM 1379 O O . PRO A 1 175 ? 14.482 0.592 -5.356 1.00 88.06 175 PRO A O 1
ATOM 1382 N N . SER A 1 176 ? 14.933 2.699 -4.740 1.00 87.19 176 SER A N 1
ATOM 1383 C CA . SER A 1 176 ? 15.621 3.030 -5.989 1.00 87.19 176 SER A CA 1
ATOM 1384 C C . SER A 1 176 ? 16.839 2.126 -6.180 1.00 87.19 176 SER A C 1
ATOM 1386 O O . SER A 1 176 ? 17.732 2.092 -5.332 1.00 87.19 176 SER A O 1
ATOM 1388 N N . ALA A 1 177 ? 16.892 1.419 -7.311 1.00 87.19 177 ALA A N 1
ATOM 1389 C CA . ALA A 1 177 ? 18.004 0.532 -7.629 1.00 87.19 177 ALA A CA 1
ATOM 1390 C C . ALA A 1 177 ? 19.309 1.330 -7.768 1.00 87.19 177 ALA A C 1
ATOM 1392 O O . ALA A 1 177 ? 19.436 2.196 -8.636 1.00 87.19 177 ALA A O 1
ATOM 1393 N N . SER A 1 178 ? 20.294 1.018 -6.928 1.00 88.75 178 SER A N 1
ATOM 1394 C CA . SER A 1 178 ? 21.632 1.612 -7.004 1.00 88.75 178 SER A CA 1
ATOM 1395 C C . SER A 1 178 ? 22.534 0.896 -8.011 1.00 88.75 178 SER A C 1
ATOM 1397 O O . SER A 1 178 ? 23.572 1.433 -8.395 1.00 88.75 178 SER A O 1
ATOM 1399 N N . GLY A 1 179 ? 22.158 -0.320 -8.425 1.00 88.50 179 GLY A N 1
ATOM 1400 C CA . GLY A 1 179 ? 22.961 -1.192 -9.284 1.00 88.50 179 GLY A CA 1
ATOM 1401 C C . GLY A 1 179 ? 23.946 -2.069 -8.503 1.00 88.50 179 GLY A C 1
ATOM 1402 O O . GLY A 1 179 ? 24.545 -2.982 -9.073 1.00 88.50 179 GLY A O 1
ATOM 1403 N N . PHE A 1 180 ? 24.082 -1.849 -7.192 1.00 91.38 180 PHE A N 1
ATOM 1404 C CA . PHE A 1 180 ? 24.890 -2.674 -6.302 1.00 91.38 180 PHE A CA 1
ATOM 1405 C C . PHE A 1 180 ? 24.001 -3.690 -5.587 1.00 91.38 180 PHE A C 1
ATOM 1407 O O . PHE A 1 180 ? 23.373 -3.374 -4.579 1.00 91.38 180 PHE A O 1
ATOM 1414 N N . LYS A 1 181 ? 24.004 -4.938 -6.074 1.00 90.19 181 LYS A N 1
ATOM 1415 C CA . LYS A 1 181 ? 23.111 -6.016 -5.605 1.00 90.19 181 LYS A CA 1
ATOM 1416 C C . LYS A 1 181 ? 23.014 -6.135 -4.080 1.00 90.19 181 LYS A C 1
ATOM 1418 O O . LYS A 1 181 ? 21.914 -6.223 -3.555 1.00 90.19 181 LYS A O 1
ATOM 1423 N N . ASN A 1 182 ? 24.144 -6.102 -3.370 1.00 93.81 182 ASN A N 1
ATOM 1424 C CA . ASN A 1 182 ? 24.159 -6.255 -1.910 1.00 93.81 182 ASN A CA 1
ATOM 1425 C C . ASN A 1 182 ? 23.492 -5.073 -1.194 1.00 93.81 182 ASN A C 1
ATOM 1427 O O . ASN A 1 182 ? 22.775 -5.266 -0.215 1.00 93.81 182 ASN A O 1
ATOM 1431 N N . LYS A 1 183 ? 23.712 -3.853 -1.696 1.00 91.44 183 LYS A N 1
ATOM 1432 C CA . LYS A 1 183 ? 23.099 -2.638 -1.154 1.00 91.44 183 LYS A CA 1
ATOM 1433 C C . LYS A 1 183 ? 21.598 -2.618 -1.437 1.00 91.44 183 LYS A C 1
ATOM 1435 O O . LYS A 1 183 ? 20.823 -2.340 -0.530 1.00 91.44 183 LYS A O 1
ATOM 1440 N N . ASP A 1 184 ? 21.205 -2.963 -2.661 1.00 91.56 184 ASP A N 1
ATOM 1441 C CA . ASP A 1 184 ? 19.798 -3.022 -3.070 1.00 91.56 184 ASP A CA 1
ATOM 1442 C C . ASP A 1 184 ? 19.039 -4.095 -2.271 1.00 91.56 184 ASP A C 1
ATOM 1444 O O . ASP A 1 184 ? 17.945 -3.841 -1.774 1.00 91.56 184 ASP A O 1
ATOM 1448 N N . HIS A 1 185 ? 19.655 -5.261 -2.051 1.00 93.44 185 HIS A N 1
ATOM 1449 C CA . HIS A 1 185 ? 19.098 -6.311 -1.198 1.00 93.44 185 HIS A CA 1
ATOM 1450 C C . HIS A 1 185 ? 18.909 -5.839 0.250 1.00 93.44 185 HIS A C 1
ATOM 1452 O O . HIS A 1 185 ? 17.838 -6.028 0.822 1.00 93.44 185 HIS A O 1
ATOM 1458 N N . LEU A 1 186 ? 19.920 -5.195 0.845 1.00 95.25 186 LEU A N 1
ATOM 1459 C CA . LEU A 1 186 ? 19.811 -4.674 2.209 1.00 95.25 186 LEU A CA 1
ATOM 1460 C C . LEU A 1 186 ? 18.697 -3.624 2.331 1.00 95.25 186 LEU A C 1
ATOM 1462 O O . LEU A 1 186 ? 17.948 -3.649 3.303 1.00 95.25 186 LEU A O 1
ATOM 1466 N N . ALA A 1 187 ? 18.555 -2.744 1.339 1.00 92.56 187 ALA A N 1
ATOM 1467 C CA . ALA A 1 187 ? 17.495 -1.741 1.319 1.00 92.56 187 ALA A CA 1
ATOM 1468 C C . ALA A 1 187 ? 16.093 -2.378 1.246 1.00 92.56 187 ALA A C 1
ATOM 1470 O O . ALA A 1 187 ? 15.186 -1.940 1.948 1.00 92.56 187 ALA A O 1
ATOM 1471 N N . ILE A 1 188 ? 15.922 -3.453 0.466 1.00 93.88 188 ILE A N 1
ATOM 1472 C CA . ILE A 1 188 ? 14.666 -4.223 0.435 1.00 93.88 188 ILE A CA 1
ATOM 1473 C C . ILE A 1 188 ? 14.374 -4.835 1.812 1.00 93.88 188 ILE A C 1
ATOM 1475 O O . ILE A 1 188 ? 13.266 -4.690 2.324 1.00 93.88 188 ILE A O 1
ATOM 1479 N N . VAL A 1 189 ? 15.366 -5.472 2.446 1.00 95.88 189 VAL A N 1
ATOM 1480 C CA . VAL A 1 189 ? 15.204 -6.063 3.788 1.00 95.88 189 VAL A CA 1
ATOM 1481 C C . VAL A 1 189 ? 14.804 -5.006 4.822 1.00 95.88 189 VAL A C 1
ATOM 1483 O O . VAL A 1 189 ? 13.954 -5.269 5.669 1.00 95.88 189 VAL A O 1
ATOM 1486 N N . GLN A 1 190 ? 15.371 -3.801 4.740 1.00 95.31 190 GLN A N 1
ATOM 1487 C CA . GLN A 1 190 ? 15.015 -2.689 5.626 1.00 95.31 190 GLN A CA 1
ATOM 1488 C C . GLN A 1 190 ? 13.562 -2.240 5.446 1.00 95.31 190 GLN A C 1
ATOM 1490 O O . GLN A 1 190 ? 12.880 -2.011 6.442 1.00 95.31 190 GLN A O 1
ATOM 1495 N N . ILE A 1 191 ? 13.076 -2.153 4.205 1.00 93.56 191 ILE A N 1
ATOM 1496 C CA . ILE A 1 191 ? 11.675 -1.811 3.920 1.00 93.56 191 ILE A CA 1
ATOM 1497 C C . ILE A 1 191 ? 10.736 -2.883 4.474 1.00 93.56 191 ILE A C 1
ATOM 1499 O O . ILE A 1 191 ? 9.761 -2.543 5.139 1.00 93.56 191 ILE A O 1
ATOM 1503 N N . ILE A 1 192 ? 11.054 -4.166 4.272 1.00 94.75 192 ILE A N 1
ATOM 1504 C CA . ILE A 1 192 ? 10.264 -5.278 4.822 1.00 94.75 192 ILE A CA 1
ATOM 1505 C C . ILE A 1 192 ? 10.214 -5.183 6.350 1.00 94.75 192 ILE A C 1
ATOM 1507 O O . ILE A 1 192 ? 9.135 -5.215 6.930 1.00 94.75 192 ILE A O 1
ATOM 1511 N N . ALA A 1 193 ? 11.363 -5.008 7.008 1.00 95.69 193 ALA A N 1
ATOM 1512 C CA . ALA A 1 193 ? 11.419 -4.876 8.462 1.00 95.69 193 ALA A CA 1
ATOM 1513 C C . ALA A 1 193 ? 10.616 -3.666 8.969 1.00 95.69 193 ALA A C 1
ATOM 1515 O O . ALA A 1 193 ? 9.921 -3.764 9.981 1.00 95.69 193 ALA A O 1
ATOM 1516 N N . ALA A 1 194 ? 10.680 -2.537 8.261 1.00 94.69 194 ALA A N 1
ATOM 1517 C CA . ALA A 1 194 ? 9.916 -1.342 8.592 1.00 94.69 194 ALA A CA 1
ATOM 1518 C C . ALA A 1 194 ? 8.404 -1.565 8.442 1.00 94.69 194 ALA A C 1
ATOM 1520 O O . ALA A 1 194 ? 7.652 -1.191 9.342 1.00 94.69 194 ALA A O 1
ATOM 1521 N N . ALA A 1 195 ? 7.965 -2.198 7.350 1.00 95.00 195 ALA A N 1
ATOM 1522 C CA . ALA A 1 195 ? 6.563 -2.528 7.110 1.00 95.00 195 ALA A CA 1
ATOM 1523 C C . ALA A 1 195 ? 6.030 -3.503 8.172 1.00 95.00 195 ALA A C 1
ATOM 1525 O O . ALA A 1 195 ? 4.991 -3.246 8.769 1.00 95.00 195 ALA A O 1
ATOM 1526 N N . THR A 1 196 ? 6.781 -4.555 8.504 1.00 94.38 196 THR A N 1
ATOM 1527 C CA . THR A 1 196 ? 6.422 -5.487 9.587 1.00 94.38 196 THR A CA 1
ATOM 1528 C C . THR A 1 196 ? 6.347 -4.786 10.944 1.00 94.38 196 THR A C 1
ATOM 1530 O O . THR A 1 196 ? 5.445 -5.037 11.733 1.00 94.38 196 THR A O 1
ATOM 1533 N N . ASN A 1 197 ? 7.270 -3.871 11.248 1.00 93.88 197 ASN A N 1
ATOM 1534 C CA . ASN A 1 197 ? 7.200 -3.105 12.494 1.00 93.88 197 ASN A CA 1
ATOM 1535 C C . ASN A 1 197 ? 5.997 -2.150 12.524 1.00 93.88 197 ASN A C 1
ATOM 1537 O O . ASN A 1 197 ? 5.469 -1.857 13.593 1.00 93.88 197 ASN A O 1
ATOM 1541 N N . PHE A 1 198 ? 5.574 -1.646 11.365 1.00 92.06 198 PHE A N 1
ATOM 1542 C CA . PHE A 1 198 ? 4.363 -0.847 11.247 1.00 92.06 198 PHE A CA 1
ATOM 1543 C C . PHE A 1 198 ? 3.116 -1.681 11.565 1.00 92.06 198 PHE A C 1
ATOM 1545 O O . PHE A 1 198 ? 2.300 -1.223 12.359 1.00 92.06 198 PHE A O 1
ATOM 1552 N N . THR A 1 199 ? 3.008 -2.919 11.063 1.00 91.38 199 THR A N 1
ATOM 1553 C CA . THR A 1 199 ? 1.837 -3.783 11.326 1.00 91.38 199 THR A CA 1
ATOM 1554 C C . THR A 1 199 ? 1.649 -4.134 12.802 1.00 91.38 199 THR A C 1
ATOM 1556 O O . THR A 1 199 ? 0.558 -4.502 13.202 1.00 91.38 199 THR A O 1
ATOM 1559 N N . LEU A 1 200 ? 2.696 -4.042 13.629 1.00 87.81 200 LEU A N 1
ATOM 1560 C CA . LEU A 1 200 ? 2.597 -4.263 15.079 1.00 87.81 200 LEU A CA 1
ATOM 1561 C C . LEU A 1 200 ? 2.010 -3.062 15.840 1.00 87.81 200 LEU A C 1
ATOM 1563 O O . LEU A 1 200 ? 1.799 -3.146 17.049 1.00 87.81 200 LEU A O 1
ATOM 1567 N N . LYS A 1 201 ? 1.825 -1.920 15.172 1.00 83.69 201 LYS A N 1
ATOM 1568 C CA . LYS A 1 201 ? 1.459 -0.637 15.792 1.00 83.69 201 LYS A CA 1
ATOM 1569 C C . LYS A 1 201 ? 0.089 -0.115 15.371 1.00 83.69 201 LYS A C 1
ATOM 1571 O O . LYS A 1 201 ? -0.312 0.928 15.906 1.00 83.69 201 LYS A O 1
ATOM 1576 N N . VAL A 1 202 ? -0.549 -0.759 14.396 1.00 75.88 202 VAL A N 1
ATOM 1577 C CA . VAL A 1 202 ? -1.833 -0.376 13.792 1.00 75.88 202 VAL A CA 1
ATOM 1578 C C . VAL A 1 202 ? -2.826 -1.522 13.862 1.00 75.88 202 VAL A C 1
ATOM 1580 O O . VAL A 1 202 ? -2.365 -2.677 13.958 1.00 75.88 202 VAL A O 1
#

Nearest PDB structures (foldseek):
  7o9m-assembly1_n  TM=9.141E-01  e=7.534E-13  Homo sapiens
  8i9v-assembly1_CS  TM=9.550E-01  e=2.697E-11  Thermochaetoides thermophila DSM 1495
  6jpl-assembly2_D  TM=9.161E-01  e=1.602E-11  Saccharomyces cerevisiae S288C
  1ej0-assembly1_A  TM=9.245E-01  e=2.628E-10  Escherichia coli
  3dou-assembly1_A  TM=8.980E-01  e=1.336E-09  Thermoplasma volcanium

Sequence (202 aa):
MTTLPKSICRLYNVVTQRIQHRSVHLGQAVEIKKRKIRVGSKNFMEIPIKGTIEYVSRQLSDPFVKMRHLEGYRCRSAYKLMDIVEKHDLLKPGMKVVDLGAAPGSWSQVAAERVINKDDDGLVIAVDLLKFPPLDGVTQITGDFTKKETQDEIKALLGTEENRFVDIVLCDAAPSASGFKNKDHLAIVQIIAAATNFTLKV

Secondary structure (DSSP, 8-state):
--PPPTTHHHHHHHHHHHHHS-------PPP-PPEEEEETTTEEEEE--TTTHHHHHHHHH-HHHHHHHHHT-SSTTHHHHHHHHHHHT---TT-EEEEET-TT-HHHHHHHHHH--SSS--EEEEEESS-----TTEEEEES-TTSHHHHHHHHHHH-SGGG---SEEEE---PPP-S-HHHHHHHHHHHHHHHHHHHT--

Foldseek 3Di:
DDDDDPPVVVVVCVVVVVVVPDPDDDPDDDDFDWDFDDDPDDDTDTDGPVPPPVVVVCCVPDVLNVVCVVVVAPDSCLVVLVVVCVVPVDLAAQAEEEEEQQPVPRVVQNNCVHHPDPVHNYAYEYEHCDDYDDDPRYHYDNDDLLDPVVLVVLQVVQPDPVRSAHPYYHYPDADDDPVPVVVRVVRVVVVVVSSVVSNVVD

Mean predicted aligned error: 13.11 Å

Solvent-acc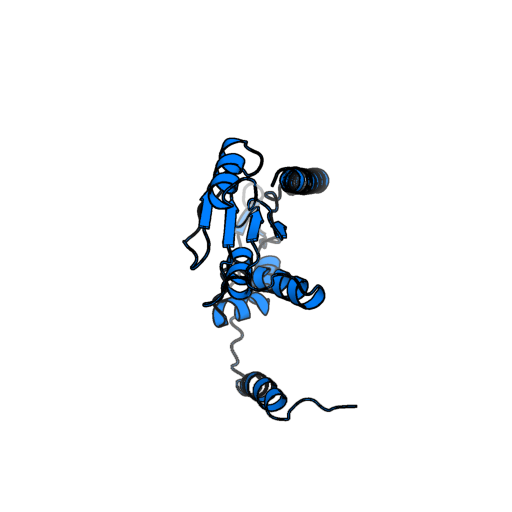essible surface area (backbone atoms only — not comparable to full-atom values): 12060 Å² t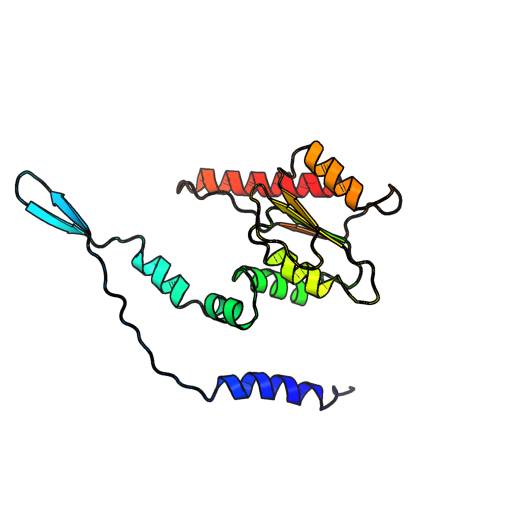otal; per-residue (Å²): 139,85,78,79,67,77,70,62,66,52,54,62,49,54,63,53,56,63,67,72,74,65,88,72,92,75,88,76,83,80,84,80,81,68,48,76,44,77,53,74,99,84,43,73,44,76,46,74,63,85,78,52,56,67,57,50,50,50,56,74,67,35,64,50,57,55,46,20,65,77,73,69,43,81,38,54,64,27,58,57,50,51,54,50,29,70,76,64,77,49,68,49,69,38,38,31,35,38,28,38,42,27,64,77,34,24,58,49,50,56,47,25,74,42,10,48,50,98,90,37,84,28,42,33,39,31,30,13,78,55,85,56,76,89,52,84,76,44,48,77,46,72,35,55,74,90,39,66,69,43,44,51,52,54,45,61,74,44,45,55,88,93,55,35,68,56,76,43,80,46,71,80,60,74,68,83,79,77,84,46,67,71,60,44,50,51,49,45,52,50,51,52,53,51,52,56,57,43,61,76,74,78